Protein AF-R1C8M5-F1 (afdb_monomer)

Organism: Emiliania huxleyi (NCBI:txid2903)

InterPro domains:
  IPR036866 Ribonuclease Z/Hydroxyacylglutathione hydrolase-like [G3DSA:3.60.15.10] (138-239)
  IPR036866 Ribonuclease Z/Hydroxyacylglutathione hydrolase-like [SSF56281] (139-229)

Secondary structure (DSSP, 8-state):
-HHHHH-S-GGG--TTTSS-TTS-HHHHHTS--HHHHHHHHHS-TTT----HHHH------EE-TTS-TT-EEEEEEETTEEEEEEE-SSEEEEEETTEEEEEEESS---SSSS--------TT---S-------SEEEEEEE-B-TT-TTSPBSEEEEEETTEEEEES--TTHHHHHHHTT--GGGEEEEE-----HHHHHHHHHHHHHSS--EEE--HHHHHHHHHHHHHHH-----

Sequence (239 aa):
MEEVLEGPAEEHLHQDDEYSPFVDDSIYAARPDLLREIGYFKEPRNGRKIEADTLLQFVEFACSEELPAGHLLARMAFDDGTIEVIDRGAEYDVRVDDELVATVPDWLSSAIADPPHILMPMATAVGDAIDFEAPQFGITVLGAADGFTAAGTTAGFILWMRGRGILVDPPAHSAHYLRRNGISSRKITHVILTHCHADHDAGTFQKILLEQRVTVLTTRTIMAAFVRKYAPISEMNYD

Solvent-accessible surface area (backbone atoms only — not comparable to full-atom values): 14221 Å² total; per-residue (Å²): 113,62,49,80,74,73,43,67,56,73,94,51,57,41,74,83,74,66,52,64,97,81,58,53,68,72,60,61,69,65,50,84,56,63,70,60,50,54,52,52,66,30,39,46,96,83,78,54,70,59,49,65,78,73,78,46,83,89,70,64,72,37,81,46,93,93,46,65,91,85,29,30,40,24,70,48,80,56,102,88,48,38,40,36,41,36,38,65,72,67,32,32,40,33,26,48,71,90,39,82,75,47,76,43,63,66,63,80,77,61,95,44,96,66,63,78,63,88,65,72,69,72,95,71,82,76,64,88,64,56,79,54,80,59,46,60,63,51,76,48,79,73,25,79,31,55,83,78,42,91,90,44,49,20,40,18,30,32,45,29,52,76,46,33,32,29,32,34,20,28,21,72,56,43,73,59,54,31,59,77,54,30,40,60,64,88,40,45,48,36,34,39,50,88,51,78,50,69,42,26,33,42,16,47,53,50,51,49,74,76,40,98,70,65,46,78,46,62,52,66,39,48,49,54,51,46,38,67,71,44,20,89,84,65,76,53,82,86,134

pLDDT: mean 83.36, std 14.74, range [37.47, 97.88]

Nearest PDB structures (foldseek):
  7u2s-assembly1_B  TM=7.253E-01  e=1.714E-04  Paenibacillus xerothermodurans
  7u2r-assembly1_A-2  TM=7.942E-01  e=5.020E-04  Paenibacillus sp. J14
  8gyg-assembly1_B  TM=5.798E-01  e=3.599E-03  Paraglaciecola sp. T6c
  8gyg-assembly1_A  TM=6.839E-01  e=2.032E-02  Paraglaciecola sp. T6c
  9ey1-assembly1_E  TM=6.989E-01  e=1.081E-01  Homo sapiens

Foldseek 3Di:
DQCVLVNDDPVLDCQVVQDDPPDDPVVSVVGDPVNVVSVCVQQPPPRDGDGPVNVDDDFDWDDDPVDPPPKTWGKDDDPVWIWIWIRPPQWIFIDIRNHGPDIGGPDDDPPPVCPPPPPPPDPPPPDPQPQDQFDQFDKAWPWDDPPPPPPTQFGKIWTGHHQATEIEQHALCNVVVCSVNNNPCVSYAEYEQEADDNSRCNNVVVNPVSDPHHHYDYGSSRVVVSCVVCCVPPVDDDD

Radius of gyration: 23.56 Å; Cα contacts (8 Å, |Δi|>4): 349; chains: 1; bounding box: 59×41×67 Å

Mean predicted aligned error: 10.82 Å

Structure (mmCIF, N/CA/C/O backbone):
data_AF-R1C8M5-F1
#
_entry.id   AF-R1C8M5-F1
#
loop_
_atom_site.group_PDB
_atom_site.id
_atom_site.type_symbol
_atom_site.label_atom_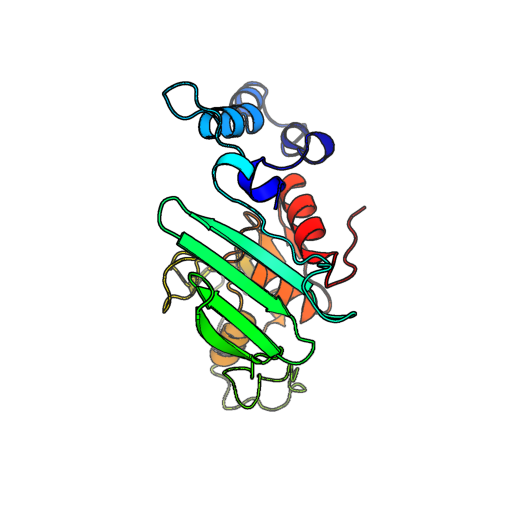id
_atom_site.label_alt_id
_atom_site.label_comp_id
_atom_site.label_asym_id
_atom_site.label_entity_id
_atom_site.label_seq_id
_atom_site.pdbx_PDB_ins_code
_atom_site.Cartn_x
_atom_site.Cartn_y
_atom_site.Cartn_z
_atom_site.occupancy
_atom_site.B_iso_or_equiv
_atom_site.auth_seq_id
_atom_site.auth_comp_id
_atom_site.auth_asym_id
_atom_site.auth_atom_id
_atom_site.pdbx_PDB_model_num
ATOM 1 N N . MET A 1 1 ? -7.339 7.298 5.515 1.00 50.81 1 MET A N 1
ATOM 2 C CA . MET A 1 1 ? -8.450 6.359 5.236 1.00 50.81 1 MET A CA 1
ATOM 3 C C . MET A 1 1 ? -9.442 6.964 4.255 1.00 50.81 1 MET A C 1
ATOM 5 O O . MET A 1 1 ? -9.920 6.239 3.397 1.00 50.81 1 MET A O 1
ATOM 9 N N . GLU A 1 2 ? -9.660 8.280 4.327 1.00 59.97 2 GLU A N 1
ATOM 10 C CA . GLU A 1 2 ? -10.470 9.061 3.385 1.00 59.97 2 GLU A CA 1
ATOM 11 C C . GLU A 1 2 ? -10.171 8.732 1.913 1.00 59.97 2 GLU A C 1
ATOM 13 O O . GLU A 1 2 ? -11.068 8.281 1.219 1.00 59.97 2 GLU A O 1
ATOM 18 N N . GLU A 1 3 ? -8.910 8.758 1.463 1.00 67.00 3 GLU A N 1
ATOM 19 C CA . GLU A 1 3 ? -8.594 8.475 0.046 1.00 67.00 3 GLU A CA 1
ATOM 20 C C . GLU A 1 3 ? -8.941 7.061 -0.447 1.00 67.00 3 GLU A C 1
ATOM 22 O O . GLU A 1 3 ? -9.099 6.853 -1.647 1.00 67.00 3 GLU A O 1
ATOM 27 N N . VAL A 1 4 ? -9.058 6.078 0.453 1.00 63.12 4 VAL A N 1
ATOM 28 C CA . VAL A 1 4 ? -9.335 4.678 0.078 1.00 63.12 4 VAL A CA 1
ATOM 29 C C . VAL A 1 4 ? -10.792 4.501 -0.357 1.00 63.12 4 VAL A C 1
ATOM 31 O O . VAL A 1 4 ? -11.071 3.702 -1.245 1.00 63.12 4 VAL A O 1
ATOM 34 N N . LEU A 1 5 ? -11.713 5.243 0.261 1.00 64.62 5 LEU A N 1
ATOM 35 C CA . LEU A 1 5 ? -13.150 5.189 -0.032 1.00 64.62 5 LEU A CA 1
ATOM 36 C C . LEU A 1 5 ? -13.604 6.393 -0.856 1.00 64.62 5 LEU A C 1
ATOM 38 O O . LEU A 1 5 ? -14.437 6.265 -1.753 1.00 64.62 5 LEU A O 1
ATOM 42 N N . GLU A 1 6 ? -13.026 7.558 -0.581 1.00 72.12 6 GLU A N 1
ATOM 43 C CA . GLU A 1 6 ? -13.415 8.810 -1.205 1.00 72.12 6 GLU A CA 1
ATOM 44 C C . GLU A 1 6 ? -12.621 9.129 -2.480 1.00 72.12 6 GLU A C 1
ATOM 46 O O . GLU A 1 6 ? -13.056 9.972 -3.268 1.00 72.12 6 GLU A O 1
ATOM 51 N N . GLY A 1 7 ? -11.519 8.419 -2.727 1.00 75.75 7 GLY A N 1
ATOM 52 C CA . GLY A 1 7 ? -10.542 8.785 -3.745 1.00 75.75 7 GLY A CA 1
ATOM 53 C C . GLY A 1 7 ? -9.627 9.929 -3.283 1.00 75.75 7 GLY A C 1
ATOM 54 O O . GLY A 1 7 ? -9.885 10.560 -2.257 1.00 75.75 7 GLY A O 1
ATOM 55 N N . PRO A 1 8 ? -8.525 10.188 -4.006 1.00 80.06 8 PRO A N 1
ATOM 56 C CA . PRO A 1 8 ? -7.635 11.302 -3.694 1.00 80.06 8 PRO A CA 1
ATOM 57 C C . PRO A 1 8 ? -8.368 12.647 -3.783 1.00 80.06 8 PRO A C 1
ATOM 59 O O . PRO A 1 8 ? -9.274 12.811 -4.603 1.00 80.06 8 PRO A O 1
ATOM 62 N N . ALA A 1 9 ? -7.950 13.610 -2.956 1.00 82.62 9 ALA A N 1
ATOM 63 C CA . ALA A 1 9 ? -8.433 14.989 -3.040 1.00 82.62 9 ALA A CA 1
ATOM 64 C C . ALA A 1 9 ? -8.180 15.583 -4.442 1.00 82.62 9 ALA A C 1
ATOM 66 O O . ALA A 1 9 ? -7.288 15.126 -5.162 1.00 82.62 9 ALA A O 1
ATOM 67 N N . GLU A 1 10 ? -8.956 16.593 -4.843 1.00 82.19 10 GLU A N 1
ATOM 68 C CA . GLU A 1 10 ? -8.909 17.153 -6.205 1.00 82.19 10 GLU A CA 1
ATOM 69 C C . GLU A 1 10 ? -7.513 17.687 -6.562 1.00 82.19 10 GLU A C 1
ATOM 71 O O . GLU A 1 10 ? -7.011 17.442 -7.655 1.00 82.19 10 GLU A O 1
ATOM 76 N N . GLU A 1 11 ? -6.817 18.305 -5.609 1.00 84.75 11 GLU A N 1
ATOM 77 C CA . GLU A 1 11 ? -5.433 18.770 -5.752 1.00 84.75 11 GLU A CA 1
ATOM 78 C C . GLU A 1 11 ? -4.398 17.646 -5.943 1.00 84.75 11 GLU A C 1
ATOM 80 O O . GLU A 1 11 ? -3.242 17.904 -6.284 1.00 84.75 11 GLU A O 1
ATOM 85 N N . HIS A 1 12 ? -4.791 16.399 -5.695 1.00 85.00 12 HIS A N 1
ATOM 86 C CA . HIS A 1 12 ? -3.968 15.201 -5.839 1.00 85.00 12 HIS A CA 1
ATOM 87 C C . HIS A 1 12 ? -4.393 14.334 -7.029 1.00 85.00 12 HIS A C 1
ATOM 89 O O . HIS A 1 12 ? -3.793 13.281 -7.264 1.00 85.00 12 HIS A O 1
ATOM 95 N N . LEU A 1 13 ? -5.406 14.774 -7.781 1.00 85.00 13 LEU A N 1
ATOM 96 C CA . LEU A 1 13 ? -5.848 14.168 -9.028 1.00 85.00 13 LEU A C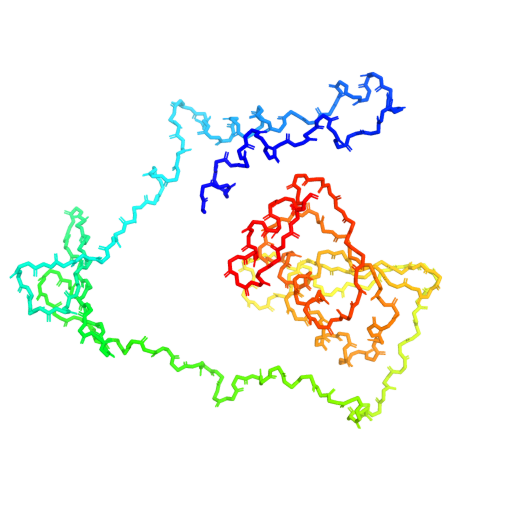A 1
ATOM 97 C C . LEU A 1 13 ? -5.154 14.854 -10.200 1.00 85.00 13 LEU A C 1
ATOM 99 O O . LEU A 1 13 ? -5.474 15.975 -10.580 1.00 85.00 13 LEU A O 1
ATOM 103 N N . HIS A 1 14 ? -4.216 14.143 -10.815 1.00 86.75 14 HIS A N 1
ATOM 104 C CA . HIS A 1 14 ? -3.402 14.670 -11.911 1.00 86.75 14 HIS A CA 1
ATOM 105 C C . HIS A 1 14 ? -3.837 14.131 -13.277 1.00 86.75 14 HIS A C 1
ATOM 107 O O . HIS 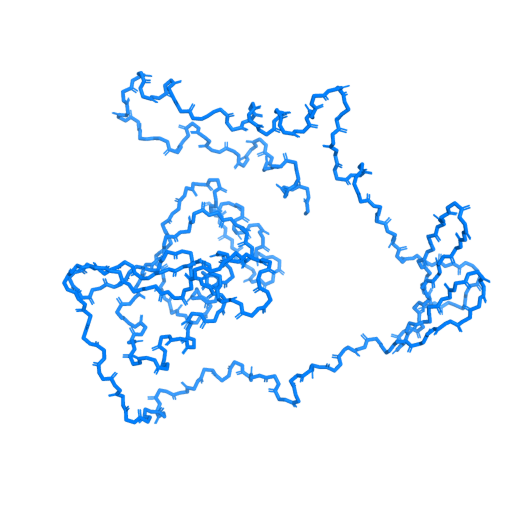A 1 14 ? -3.022 14.044 -14.188 1.00 86.75 14 HIS A O 1
ATOM 113 N N . GLN A 1 15 ? -5.105 13.742 -13.432 1.00 83.69 15 GLN A N 1
ATOM 114 C CA . GLN A 1 15 ? -5.622 13.030 -14.610 1.00 83.69 15 GLN A CA 1
ATOM 115 C C . GLN A 1 15 ? -5.292 13.725 -15.944 1.00 83.69 15 GLN A C 1
ATOM 117 O O . GLN A 1 15 ? -4.980 13.057 -16.929 1.00 83.69 15 GLN A O 1
ATOM 122 N N . ASP A 1 16 ? -5.322 15.057 -15.975 1.00 84.12 16 ASP A N 1
ATOM 123 C CA . ASP A 1 16 ? -4.999 15.841 -17.172 1.00 84.12 16 ASP A CA 1
ATOM 124 C C . ASP A 1 16 ? -3.482 15.922 -17.443 1.00 84.12 16 ASP A C 1
ATOM 126 O O . ASP A 1 16 ? -3.060 16.017 -18.595 1.00 84.12 16 ASP A O 1
ATOM 130 N N . ASP A 1 17 ? -2.653 15.783 -16.404 1.00 86.31 17 ASP A N 1
ATOM 131 C CA . ASP A 1 17 ? -1.184 15.783 -16.483 1.00 86.31 17 ASP A CA 1
ATOM 132 C C . ASP A 1 17 ? -0.582 14.379 -16.693 1.00 86.31 17 ASP A C 1
ATOM 134 O O . ASP A 1 17 ? 0.639 14.231 -16.833 1.00 86.31 17 ASP A O 1
ATOM 138 N N . GLU A 1 18 ? -1.411 13.332 -16.655 1.00 85.50 18 GLU A N 1
ATOM 139 C CA . GLU A 1 18 ? -0.996 11.934 -16.833 1.00 85.50 18 GLU A CA 1
ATOM 140 C C . GLU A 1 18 ? -0.817 11.544 -18.302 1.00 85.50 18 GLU A C 1
ATOM 142 O O . GLU A 1 18 ? -0.124 10.569 -18.612 1.00 85.50 18 GLU A O 1
ATOM 147 N N . TYR A 1 19 ? -1.396 12.320 -19.217 1.00 86.50 19 TYR A N 1
ATOM 148 C CA . TYR A 1 19 ? -1.268 12.101 -20.648 1.00 86.50 19 TYR A CA 1
ATOM 149 C C . TYR A 1 19 ? -0.162 12.970 -21.244 1.00 86.50 19 TYR A C 1
ATOM 151 O O . TYR A 1 19 ? 0.121 14.084 -20.812 1.00 86.50 19 TYR A O 1
ATOM 159 N N . SER A 1 20 ? 0.490 12.438 -22.279 1.00 85.12 20 SER A N 1
ATOM 160 C CA . SER A 1 20 ? 1.490 13.186 -23.038 1.00 85.12 20 SER A CA 1
ATOM 161 C C . SER A 1 20 ? 0.865 14.450 -23.639 1.00 85.12 20 SER A C 1
ATOM 163 O O . SER A 1 20 ? -0.210 14.340 -24.224 1.00 85.12 20 SER A O 1
ATOM 165 N N . PRO A 1 21 ? 1.556 15.606 -23.654 1.00 85.38 21 PRO A N 1
ATOM 166 C CA . PRO A 1 21 ? 1.074 16.800 -24.358 1.00 85.38 21 PRO A CA 1
ATOM 167 C C . PRO A 1 21 ? 0.976 16.601 -25.883 1.00 85.38 21 PRO A C 1
ATOM 169 O O . PRO A 1 21 ? 0.490 17.474 -26.593 1.00 85.38 21 PRO A O 1
ATOM 172 N N . PHE A 1 22 ? 1.468 15.469 -26.397 1.00 91.50 22 PHE A N 1
ATOM 173 C CA . PHE A 1 22 ? 1.402 15.075 -27.806 1.00 91.50 22 PHE A CA 1
ATOM 174 C C . PHE A 1 22 ? 0.330 14.015 -28.095 1.00 91.50 22 PHE A C 1
ATOM 176 O O . PHE A 1 22 ? 0.332 13.432 -29.180 1.00 91.50 22 PHE A O 1
ATOM 183 N N . VAL A 1 23 ? -0.519 13.680 -27.121 1.00 91.06 23 VAL A N 1
ATOM 184 C CA . VAL A 1 23 ? -1.629 12.748 -27.335 1.00 91.06 23 VAL A CA 1
ATOM 185 C C . VAL A 1 23 ? -2.642 13.353 -28.316 1.00 91.06 23 VAL A C 1
ATOM 187 O O . VAL A 1 23 ? -2.871 14.557 -28.319 1.00 91.06 23 VAL A O 1
ATOM 190 N N . ASP A 1 24 ? -3.232 12.520 -29.171 1.00 94.75 24 ASP A N 1
ATOM 191 C CA . ASP A 1 24 ? -4.299 12.947 -30.078 1.00 94.75 24 ASP A CA 1
ATOM 192 C C . ASP A 1 24 ? -5.572 13.318 -29.294 1.00 94.75 24 ASP A C 1
ATOM 194 O O . ASP A 1 24 ? -5.933 12.616 -28.346 1.00 94.75 24 ASP A O 1
ATOM 198 N N . ASP A 1 25 ? -6.279 14.371 -29.714 1.00 92.88 25 ASP A N 1
ATOM 199 C CA . ASP A 1 25 ? -7.482 14.879 -29.038 1.00 92.88 25 ASP A CA 1
ATOM 200 C C . ASP A 1 25 ? -8.560 13.804 -28.858 1.00 92.88 25 ASP A C 1
ATOM 202 O O . ASP A 1 25 ? -9.229 13.762 -27.826 1.00 92.88 25 ASP A O 1
ATOM 206 N N . SER A 1 26 ? -8.727 12.903 -29.833 1.00 93.50 26 SER A N 1
ATOM 207 C CA . SER A 1 26 ? -9.711 11.817 -29.743 1.00 93.50 26 SER A CA 1
ATOM 208 C C . SER A 1 26 ? -9.315 10.766 -28.705 1.00 93.50 26 SER A C 1
ATOM 210 O O . SER A 1 26 ? -10.183 10.236 -28.012 1.00 93.50 26 SER A O 1
ATOM 212 N N . ILE A 1 27 ? -8.015 10.505 -28.541 1.00 89.75 27 ILE A N 1
ATOM 213 C CA . ILE A 1 27 ? -7.494 9.602 -27.511 1.00 89.75 27 ILE A CA 1
ATOM 214 C C . ILE A 1 27 ? -7.584 10.265 -26.137 1.00 89.75 27 ILE A C 1
ATOM 216 O O . ILE A 1 27 ? -8.011 9.626 -25.178 1.00 89.75 27 ILE A O 1
ATOM 220 N N . TYR A 1 28 ? -7.247 11.552 -26.045 1.00 90.62 28 TYR A N 1
ATOM 221 C CA . TYR A 1 28 ? -7.396 12.319 -24.812 1.00 90.62 28 TYR A CA 1
ATOM 222 C C . TYR A 1 28 ? -8.855 12.396 -24.363 1.00 90.62 28 TYR A C 1
ATOM 224 O O . TYR A 1 28 ? -9.151 12.211 -23.186 1.00 90.62 28 TYR A O 1
ATOM 232 N N . ALA A 1 29 ? -9.786 12.618 -25.292 1.00 90.31 29 ALA A N 1
ATOM 233 C CA . ALA A 1 29 ? -11.220 12.627 -25.016 1.00 90.31 29 ALA A CA 1
ATOM 234 C C . ALA A 1 29 ? -11.763 11.245 -24.611 1.00 90.31 29 ALA A C 1
ATOM 236 O O . ALA A 1 29 ? -12.786 11.173 -23.936 1.00 90.31 29 ALA A O 1
ATOM 237 N N . ALA A 1 30 ? -11.088 10.160 -25.003 1.00 90.12 30 ALA A N 1
ATOM 238 C CA . ALA A 1 30 ? -11.436 8.792 -24.628 1.00 90.12 30 ALA A CA 1
ATOM 239 C C . ALA A 1 30 ? -10.817 8.339 -23.293 1.00 90.12 30 ALA A C 1
ATOM 241 O O . ALA A 1 30 ? -11.007 7.182 -22.908 1.00 90.12 30 ALA A O 1
ATOM 242 N N . ARG A 1 31 ? -10.064 9.205 -22.596 1.00 89.81 31 ARG A N 1
ATOM 243 C CA . ARG A 1 31 ? -9.488 8.862 -21.290 1.00 89.81 31 ARG A CA 1
ATOM 244 C C . ARG A 1 31 ? -10.589 8.547 -20.264 1.00 89.81 31 ARG A C 1
ATOM 246 O O . ARG A 1 31 ? -11.654 9.165 -20.334 1.00 89.81 31 ARG A O 1
ATOM 253 N N . PRO A 1 32 ? -10.343 7.625 -19.314 1.00 87.06 32 PRO A N 1
ATOM 254 C CA . PRO A 1 32 ? -11.241 7.400 -18.184 1.00 87.06 32 PRO A CA 1
ATOM 255 C C . PRO A 1 32 ? -11.525 8.714 -17.462 1.00 87.06 32 PRO A C 1
ATOM 257 O O . PRO A 1 32 ? -10.608 9.517 -17.301 1.00 87.06 32 PRO A O 1
ATOM 260 N N . ASP A 1 33 ? -12.768 8.928 -17.037 1.00 87.38 33 ASP A N 1
ATOM 261 C CA . ASP A 1 33 ? -13.167 10.069 -16.208 1.00 87.38 33 ASP A CA 1
ATOM 262 C C . ASP A 1 33 ? -13.185 9.600 -14.753 1.00 87.38 33 ASP A C 1
ATOM 264 O O . ASP A 1 33 ? -14.201 9.111 -14.258 1.00 87.38 33 ASP A O 1
ATOM 268 N N . LEU A 1 34 ? -12.024 9.677 -14.094 1.00 82.38 34 LEU A N 1
ATOM 269 C CA . LEU A 1 34 ? -11.816 9.065 -12.781 1.00 82.38 34 LEU A CA 1
ATOM 270 C C . LEU A 1 34 ? -12.764 9.647 -11.728 1.00 82.38 34 LEU A C 1
ATOM 272 O O . LEU A 1 34 ? -13.335 8.896 -10.940 1.00 82.38 34 LEU A O 1
ATOM 276 N N . LEU A 1 35 ? -12.996 10.963 -11.747 1.00 82.06 35 LEU A N 1
ATOM 277 C CA . LEU A 1 35 ? -13.938 11.625 -10.839 1.00 82.06 35 LEU A CA 1
ATOM 278 C C . LEU A 1 35 ? -15.364 11.107 -11.033 1.00 82.06 35 LEU A C 1
ATOM 280 O O . LEU A 1 35 ? -16.057 10.784 -10.063 1.00 82.06 35 LEU A O 1
ATOM 284 N N . ARG A 1 36 ? -15.803 10.989 -12.288 1.00 84.38 36 ARG A N 1
ATOM 285 C CA . ARG A 1 36 ? -17.129 10.460 -12.604 1.00 84.38 36 ARG A CA 1
ATOM 286 C C . ARG A 1 36 ? -17.263 8.981 -12.256 1.00 84.38 36 ARG A C 1
ATOM 288 O O . ARG A 1 36 ? -18.325 8.575 -11.788 1.00 84.38 36 ARG A O 1
ATOM 295 N N . GLU A 1 37 ? -16.226 8.181 -12.481 1.00 84.88 37 GLU A N 1
ATOM 296 C CA . GLU A 1 37 ? -16.200 6.760 -12.125 1.00 84.88 37 GLU A CA 1
ATOM 297 C C . GLU A 1 37 ? -16.272 6.565 -10.607 1.00 84.88 37 GLU A C 1
ATOM 299 O O . GLU A 1 37 ? -17.134 5.824 -10.134 1.00 84.88 37 GLU A O 1
ATOM 304 N N . ILE A 1 38 ? -15.456 7.291 -9.835 1.00 80.56 38 ILE A N 1
ATOM 305 C CA . ILE A 1 38 ? -15.516 7.298 -8.365 1.00 80.56 38 ILE A CA 1
ATOM 306 C C . ILE A 1 38 ? -16.925 7.690 -7.902 1.00 80.56 38 ILE A C 1
ATOM 308 O O . ILE A 1 38 ? -17.533 6.981 -7.099 1.00 80.56 38 ILE A O 1
ATOM 312 N N . GLY A 1 39 ? -17.483 8.775 -8.451 1.00 80.31 39 GLY A N 1
ATOM 313 C CA . GLY A 1 39 ? -18.846 9.215 -8.147 1.00 80.31 39 GLY A CA 1
ATOM 314 C C . GLY A 1 39 ? -19.905 8.150 -8.450 1.00 80.31 39 GLY A C 1
ATOM 315 O O . GLY A 1 39 ? -20.803 7.926 -7.641 1.00 80.31 39 GLY A O 1
ATOM 316 N N . TYR A 1 40 ? -19.770 7.433 -9.570 1.00 82.38 40 TYR A N 1
ATOM 317 C CA . TYR A 1 40 ? -20.668 6.333 -9.931 1.00 82.38 40 TYR A CA 1
ATOM 318 C C . TYR A 1 40 ? -20.647 5.193 -8.901 1.00 82.38 40 TYR A C 1
ATOM 320 O O . TYR A 1 40 ? -21.699 4.633 -8.592 1.00 82.38 40 TYR A O 1
ATOM 328 N N . PHE A 1 41 ? -19.480 4.848 -8.348 1.00 77.00 41 PHE A N 1
ATOM 329 C CA . PHE A 1 41 ? -19.375 3.801 -7.324 1.00 77.00 41 PHE A CA 1
ATOM 330 C C . PHE A 1 41 ? -19.847 4.256 -5.936 1.00 77.00 41 PHE A C 1
ATOM 332 O O . PHE A 1 41 ? -20.362 3.430 -5.180 1.00 77.00 41 PHE A O 1
ATOM 339 N N . LYS A 1 42 ? -19.735 5.552 -5.617 1.00 75.50 42 LYS A N 1
ATOM 340 C CA . LYS A 1 42 ? -20.242 6.129 -4.360 1.00 75.50 42 LYS A CA 1
ATOM 341 C C . LYS A 1 42 ? -21.762 6.181 -4.282 1.00 75.50 42 LYS A C 1
ATOM 343 O O . LYS A 1 42 ? -22.310 6.194 -3.187 1.00 75.50 42 LYS A O 1
ATOM 348 N N . GLU A 1 43 ? -22.458 6.189 -5.411 1.00 75.19 43 GLU A N 1
ATOM 349 C CA . GLU A 1 43 ? -23.921 6.175 -5.461 1.00 75.19 43 GLU A CA 1
ATOM 350 C C . GLU A 1 43 ? -24.434 4.889 -6.126 1.00 75.19 43 GLU A C 1
ATOM 352 O O . GLU A 1 43 ? -24.895 4.910 -7.273 1.00 75.19 43 GLU A O 1
ATOM 357 N N . PRO A 1 44 ? -24.397 3.731 -5.439 1.00 64.38 44 PRO A N 1
ATOM 358 C CA . PRO A 1 44 ? -24.990 2.523 -5.988 1.00 64.38 44 PRO A CA 1
ATOM 359 C C . PRO A 1 44 ? -26.477 2.744 -6.285 1.00 64.38 44 PRO A C 1
ATOM 361 O O . PRO A 1 44 ? -27.196 3.422 -5.547 1.00 64.38 44 PRO A O 1
ATOM 364 N N . ARG A 1 45 ? -26.924 2.142 -7.397 1.00 57.84 45 ARG A N 1
ATOM 365 C CA . ARG A 1 45 ? -28.297 2.156 -7.936 1.00 57.84 45 ARG A CA 1
ATOM 366 C C . ARG A 1 45 ? -29.325 2.105 -6.802 1.00 57.84 45 ARG A C 1
ATOM 368 O O . ARG A 1 45 ? -29.553 1.012 -6.304 1.00 57.84 45 ARG A O 1
ATOM 375 N N . AS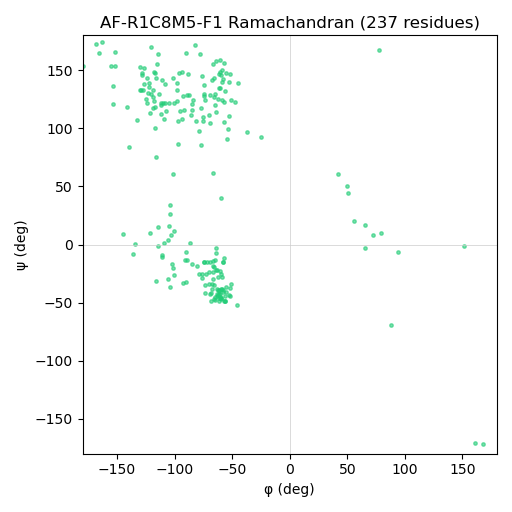N A 1 46 ? -29.846 3.273 -6.394 1.00 65.44 46 ASN A N 1
ATOM 376 C CA . ASN A 1 46 ? -30.922 3.565 -5.417 1.00 65.44 46 ASN A CA 1
ATOM 377 C C . ASN A 1 46 ? -30.739 4.940 -4.729 1.00 65.44 46 ASN A C 1
ATOM 379 O O . ASN A 1 46 ? -31.583 5.325 -3.924 1.00 65.44 46 ASN A O 1
ATOM 383 N N . GLY A 1 47 ? -29.670 5.692 -5.035 1.00 71.62 47 GLY A N 1
ATOM 384 C CA . GLY A 1 47 ? -29.487 7.075 -4.564 1.00 71.62 47 GLY A CA 1
ATOM 385 C C . GLY A 1 47 ? -28.993 7.197 -3.120 1.00 71.62 47 GLY A C 1
ATOM 386 O O . GLY A 1 47 ? -28.981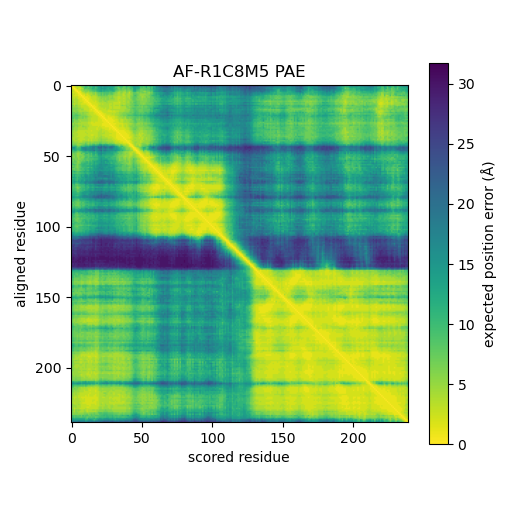 8.290 -2.561 1.00 71.62 47 GLY A O 1
ATOM 387 N N . ARG A 1 48 ? -28.585 6.082 -2.502 1.00 72.12 48 ARG A N 1
ATOM 388 C CA . ARG A 1 48 ? -27.896 6.100 -1.211 1.00 72.12 48 ARG A CA 1
ATOM 389 C C . ARG A 1 48 ? -26.411 6.309 -1.473 1.00 72.12 48 ARG A C 1
ATOM 391 O O . ARG A 1 48 ? -25.764 5.408 -1.997 1.00 72.12 48 ARG A O 1
ATOM 398 N N . LYS A 1 49 ? -25.895 7.474 -1.089 1.00 76.88 49 LYS A N 1
ATOM 399 C CA . LYS A 1 49 ? -24.458 7.737 -1.072 1.00 76.88 49 LYS A CA 1
ATOM 400 C C . LYS A 1 49 ? -23.794 6.818 -0.040 1.00 76.88 49 LYS A C 1
ATOM 402 O O . LYS A 1 49 ? -24.285 6.698 1.083 1.00 76.88 49 LYS A O 1
ATOM 407 N N . ILE A 1 50 ? -22.742 6.122 -0.447 1.00 73.81 50 ILE A N 1
ATOM 408 C CA . ILE A 1 50 ? -21.853 5.362 0.426 1.00 73.81 50 ILE A CA 1
ATOM 409 C C . ILE A 1 50 ? -20.668 6.269 0.736 1.00 73.81 50 ILE A C 1
ATOM 411 O O . ILE A 1 50 ? -19.901 6.605 -0.161 1.00 73.81 50 ILE A O 1
ATOM 415 N N . GLU A 1 51 ? -20.539 6.644 2.002 1.00 74.56 51 GLU A N 1
ATOM 416 C CA . GLU A 1 51 ? -19.362 7.319 2.556 1.00 74.56 51 GLU A CA 1
ATOM 417 C C . GLU A 1 51 ? -18.684 6.391 3.570 1.00 74.56 51 GLU A C 1
ATOM 419 O O . GLU A 1 51 ? -19.302 5.427 4.039 1.00 74.56 51 GLU A O 1
ATOM 424 N N . ALA A 1 52 ? -17.437 6.679 3.947 1.00 71.25 52 ALA A N 1
ATOM 425 C CA . ALA A 1 52 ? -16.747 5.915 4.991 1.00 71.25 52 ALA A CA 1
ATOM 426 C C . ALA A 1 52 ? -17.575 5.798 6.279 1.00 71.25 52 ALA A C 1
ATOM 428 O O . ALA A 1 52 ? -17.766 4.689 6.775 1.00 71.25 52 ALA A O 1
ATOM 429 N N . ASP A 1 53 ? -18.190 6.894 6.718 1.00 73.81 53 ASP A N 1
ATOM 430 C CA . ASP A 1 53 ? -19.049 6.939 7.909 1.00 73.81 53 ASP A CA 1
ATOM 431 C C . ASP A 1 53 ? -20.379 6.183 7.729 1.00 73.81 53 ASP A C 1
ATOM 433 O O . ASP A 1 53 ? -21.079 5.875 8.691 1.00 73.81 53 ASP A O 1
ATOM 437 N N . THR A 1 54 ? -20.750 5.851 6.486 1.00 73.44 54 THR A N 1
ATOM 438 C CA . THR A 1 54 ? -21.909 4.987 6.204 1.00 73.44 54 THR A CA 1
ATOM 439 C C . THR A 1 54 ? -21.583 3.508 6.415 1.00 73.44 54 THR A C 1
ATOM 441 O O . THR A 1 54 ? -22.497 2.708 6.630 1.00 73.44 54 THR A O 1
ATOM 444 N N . LEU A 1 55 ? -20.310 3.126 6.292 1.00 72.69 55 LEU A N 1
ATOM 445 C CA . LEU A 1 55 ? -19.846 1.737 6.361 1.00 72.69 55 LEU A CA 1
ATOM 446 C C . LEU A 1 55 ? -19.125 1.414 7.666 1.00 72.69 55 LEU A C 1
ATOM 448 O O . LEU A 1 55 ? -19.127 0.262 8.096 1.00 72.69 55 LEU A O 1
ATOM 452 N N . LEU A 1 56 ? -18.480 2.412 8.259 1.00 77.06 56 LEU A N 1
ATOM 453 C CA . LEU A 1 56 ? -17.598 2.275 9.399 1.00 77.06 56 LEU A CA 1
ATOM 454 C C . LEU A 1 56 ? -18.057 3.224 10.497 1.00 77.06 56 LEU A C 1
ATOM 456 O O . LEU A 1 56 ? -18.364 4.385 10.249 1.00 77.06 56 LEU A O 1
ATOM 460 N N . GLN A 1 57 ? -18.041 2.727 11.725 1.00 79.56 57 GLN A N 1
ATOM 461 C CA . GLN A 1 57 ? -18.109 3.557 12.913 1.00 79.56 57 GLN A CA 1
ATOM 462 C C . GLN A 1 57 ? -16.742 3.503 13.586 1.00 79.56 57 GLN A C 1
ATOM 464 O O . GLN A 1 57 ? -16.270 2.424 13.950 1.00 79.56 57 GLN A O 1
ATOM 469 N N . PHE A 1 58 ? -16.110 4.660 13.762 1.00 81.81 58 PHE A N 1
ATOM 470 C CA . PHE A 1 58 ? -14.928 4.763 14.608 1.00 81.81 58 PHE A CA 1
ATOM 471 C C . PHE A 1 58 ? -15.370 4.941 16.053 1.00 81.81 58 PHE A C 1
ATOM 473 O O . PHE A 1 58 ? -16.138 5.846 16.375 1.00 81.81 58 PHE A O 1
ATOM 480 N N . VAL A 1 59 ? -14.887 4.058 16.921 1.00 88.75 59 VAL A N 1
ATOM 481 C CA . VAL A 1 59 ? -15.058 4.176 18.367 1.00 88.75 59 VAL A CA 1
ATOM 482 C C . VAL A 1 59 ? -13.697 4.528 18.936 1.00 88.75 59 VAL A C 1
ATOM 484 O O . VAL A 1 59 ? -12.775 3.713 18.922 1.00 88.75 59 VAL A O 1
ATOM 487 N N . GLU A 1 60 ? -13.562 5.773 19.374 1.00 90.75 60 GLU A N 1
ATOM 488 C CA . GLU A 1 60 ? -12.317 6.286 19.927 1.00 90.75 60 GLU A CA 1
ATOM 489 C C . GLU A 1 60 ? -12.242 6.025 21.431 1.00 90.75 60 GLU A C 1
ATOM 491 O O . GLU A 1 60 ? -13.246 6.056 22.146 1.00 90.75 60 GLU A O 1
ATOM 496 N N . PHE A 1 61 ? -11.025 5.790 21.912 1.00 93.81 61 PHE A N 1
ATOM 497 C CA . PHE A 1 61 ? -10.739 5.749 23.336 1.00 93.81 61 PHE A CA 1
ATOM 498 C C . PHE A 1 61 ? -10.769 7.165 23.909 1.00 93.81 61 PHE A C 1
ATOM 500 O O . PHE A 1 61 ? -10.030 8.041 23.459 1.00 93.81 61 PHE A O 1
ATOM 507 N N . ALA A 1 62 ? -11.587 7.377 24.935 1.00 93.94 62 ALA A N 1
ATOM 508 C CA . ALA A 1 62 ? -11.711 8.661 25.609 1.00 93.94 62 ALA A CA 1
ATOM 509 C C . ALA A 1 62 ? -11.583 8.515 27.127 1.00 93.94 62 ALA A C 1
ATOM 511 O O . ALA A 1 62 ? -11.909 7.478 27.706 1.00 93.94 62 ALA A O 1
ATOM 512 N N . CYS A 1 63 ? -11.133 9.580 27.790 1.00 92.12 63 CYS A N 1
ATOM 513 C CA . CYS A 1 63 ? -11.206 9.661 29.245 1.00 92.12 63 CYS A CA 1
ATOM 514 C C . CYS A 1 63 ? -12.674 9.588 29.688 1.00 92.12 63 CYS A C 1
ATOM 516 O O . CYS A 1 63 ? -13.520 10.299 29.146 1.00 92.12 63 CYS A O 1
ATOM 518 N N . SER A 1 64 ? -12.957 8.776 30.705 1.00 89.31 64 SER A N 1
ATOM 519 C CA . SER A 1 64 ? -14.284 8.664 31.312 1.00 89.31 64 SER A CA 1
ATOM 520 C C . SER A 1 64 ? -14.211 8.988 32.799 1.00 89.31 64 SER A C 1
ATOM 522 O O . SER A 1 64 ? -13.288 8.552 33.483 1.00 89.31 64 SER A O 1
ATOM 524 N N . GLU A 1 65 ? -15.200 9.722 33.314 1.00 90.56 65 GLU A N 1
ATOM 525 C CA . GLU A 1 65 ? -15.352 9.962 34.758 1.00 90.56 65 GLU A CA 1
ATOM 526 C C . GLU A 1 65 ? -15.693 8.673 35.529 1.00 90.56 65 GLU A C 1
ATOM 528 O O . GLU A 1 65 ? -15.513 8.606 36.744 1.00 90.56 65 GLU A O 1
ATOM 533 N N . GLU A 1 66 ? -16.165 7.641 34.823 1.00 88.38 66 GLU A N 1
ATOM 534 C CA . GLU A 1 66 ? -16.491 6.320 35.373 1.00 88.38 66 GLU A CA 1
ATOM 535 C C . GLU A 1 66 ? -15.233 5.494 35.696 1.00 88.38 66 GLU A C 1
ATOM 537 O O . GLU A 1 66 ? -15.310 4.493 36.412 1.00 88.38 66 GLU A O 1
ATOM 542 N N . LEU A 1 67 ? -14.072 5.899 35.171 1.00 89.06 67 LEU A N 1
ATOM 543 C CA . LEU A 1 67 ? -12.820 5.166 35.291 1.00 89.06 67 LEU A CA 1
ATOM 544 C C . LEU A 1 67 ? -11.771 5.942 36.101 1.00 89.06 67 LEU A C 1
ATOM 546 O O . LEU A 1 67 ? -11.796 7.173 36.163 1.00 89.06 67 LEU A O 1
ATOM 550 N N . PRO A 1 68 ? -10.802 5.237 36.716 1.00 90.44 68 PRO A N 1
ATOM 551 C CA . PRO A 1 68 ? -9.639 5.880 37.312 1.00 90.44 68 PRO A CA 1
ATOM 552 C C . PRO A 1 68 ? -8.886 6.762 36.306 1.00 90.44 68 PRO A C 1
ATOM 554 O O . PRO A 1 68 ? -8.797 6.450 35.119 1.00 90.44 68 PRO A O 1
ATOM 557 N N . ALA A 1 69 ? -8.283 7.848 36.797 1.00 88.19 69 ALA A N 1
ATOM 558 C CA . ALA A 1 69 ? -7.474 8.735 35.967 1.00 88.19 69 ALA A CA 1
ATOM 559 C C . ALA A 1 69 ? -6.340 7.966 35.262 1.00 88.19 69 ALA A C 1
ATOM 561 O O . ALA A 1 69 ? -5.603 7.217 35.901 1.00 88.19 69 ALA A O 1
ATOM 562 N N . GLY A 1 70 ? -6.190 8.195 33.954 1.00 84.81 70 GLY A N 1
ATOM 563 C CA . GLY A 1 70 ? -5.203 7.515 33.108 1.00 84.81 70 GLY A CA 1
ATOM 564 C C . GLY A 1 70 ? -5.735 6.282 32.377 1.00 84.81 70 GLY A C 1
ATOM 565 O O . GLY A 1 70 ? -5.016 5.744 31.545 1.00 84.81 70 GLY A O 1
ATOM 566 N N . HIS A 1 71 ? -6.972 5.858 32.650 1.00 91.00 71 HIS A N 1
ATOM 567 C CA . HIS A 1 71 ? -7.649 4.818 31.880 1.00 91.00 71 HIS A CA 1
ATOM 568 C C . HIS A 1 71 ? -8.504 5.448 30.778 1.00 91.00 71 HIS A C 1
ATOM 570 O O . HIS A 1 71 ? -9.057 6.539 30.957 1.00 91.00 71 HIS A O 1
ATOM 576 N N . LEU A 1 72 ? -8.641 4.745 29.656 1.00 94.94 72 LEU A N 1
ATOM 577 C CA . LEU A 1 72 ? -9.477 5.174 28.537 1.00 94.94 72 LEU A CA 1
ATOM 578 C C . LEU A 1 72 ? -10.594 4.163 28.286 1.00 94.94 72 LEU A C 1
ATOM 580 O O . LEU A 1 72 ? -10.422 2.966 28.501 1.00 94.94 72 LEU A O 1
ATOM 584 N N . LEU A 1 73 ? -11.736 4.648 27.811 1.00 95.19 73 LEU A N 1
ATOM 585 C CA . LEU A 1 73 ? -12.902 3.844 27.471 1.00 95.19 73 LEU A CA 1
ATOM 586 C C . LEU A 1 73 ? -13.249 4.034 25.998 1.00 95.19 73 LEU A C 1
ATOM 588 O O . LEU A 1 73 ? -13.419 5.164 25.544 1.00 95.19 73 LEU A O 1
ATOM 592 N N . ALA A 1 74 ? -13.420 2.926 25.289 1.00 95.81 74 ALA A N 1
ATOM 593 C CA . ALA A 1 74 ? -14.107 2.861 24.009 1.00 95.81 74 ALA A CA 1
ATOM 594 C C . ALA A 1 74 ? -15.410 2.074 24.213 1.00 95.81 74 ALA A C 1
ATOM 596 O O . ALA A 1 74 ? -15.376 0.930 24.664 1.00 95.81 74 ALA A O 1
ATOM 597 N N . ARG A 1 75 ? -16.563 2.682 23.911 1.00 94.25 75 ARG A N 1
ATOM 598 C CA . ARG A 1 75 ? -17.891 2.074 24.109 1.00 94.25 75 ARG A CA 1
ATOM 599 C C . ARG A 1 75 ? -18.655 2.038 22.792 1.00 94.25 75 ARG A C 1
ATOM 601 O O . ARG A 1 75 ? -18.784 3.055 22.116 1.00 94.25 75 ARG A O 1
ATOM 608 N N . MET A 1 76 ? -19.201 0.875 22.467 1.00 92.69 76 MET A N 1
ATOM 609 C CA . MET A 1 76 ? -20.025 0.642 21.288 1.00 92.69 76 MET A CA 1
ATOM 610 C C . MET A 1 76 ? -21.344 0.003 21.709 1.00 92.69 76 MET A C 1
ATOM 612 O O . MET A 1 76 ? -21.354 -0.941 22.493 1.00 92.69 76 MET A O 1
ATOM 616 N N . ALA A 1 77 ? -22.455 0.521 21.195 1.00 90.44 77 ALA A N 1
ATOM 617 C CA . ALA A 1 77 ? -23.783 -0.032 21.430 1.00 90.44 77 ALA A CA 1
ATOM 618 C C . ALA A 1 77 ? -24.329 -0.647 20.140 1.00 90.44 77 ALA A C 1
ATOM 620 O O . ALA A 1 77 ? -24.152 -0.088 19.057 1.00 90.44 77 ALA A O 1
ATOM 621 N N . PHE A 1 78 ? -25.013 -1.774 20.287 1.00 85.50 78 PHE A N 1
ATOM 622 C CA . PHE A 1 78 ? -25.710 -2.507 19.241 1.00 85.50 78 PHE A CA 1
ATOM 623 C C . PHE A 1 78 ? -27.195 -2.622 19.593 1.00 85.50 78 PHE A C 1
ATOM 625 O O . PHE A 1 78 ? -27.602 -2.317 20.715 1.00 85.50 78 PHE A O 1
ATOM 632 N N . ASP A 1 79 ? -28.011 -3.081 18.642 1.00 87.00 79 ASP A N 1
ATOM 633 C CA . ASP A 1 79 ? -29.449 -3.282 18.863 1.00 87.00 79 ASP A CA 1
ATOM 634 C C . ASP A 1 79 ? -29.740 -4.281 20.003 1.00 87.00 79 ASP A C 1
ATOM 636 O O . ASP A 1 79 ? -30.802 -4.215 20.624 1.00 87.00 79 ASP A O 1
ATOM 640 N N . ASP A 1 80 ? -28.807 -5.195 20.285 1.00 89.44 80 ASP A N 1
ATOM 641 C CA . ASP A 1 80 ? -28.943 -6.294 21.240 1.00 89.44 80 ASP A CA 1
ATOM 642 C C . ASP A 1 80 ? -27.910 -6.299 22.381 1.00 89.44 80 ASP A C 1
ATOM 644 O O . ASP A 1 80 ? -27.891 -7.261 23.147 1.00 89.44 80 ASP A O 1
ATOM 648 N N . GLY A 1 81 ? -27.109 -5.240 22.553 1.00 92.00 81 GLY A N 1
ATOM 649 C CA . GLY A 1 81 ? -26.160 -5.165 23.668 1.00 92.00 81 GLY A CA 1
ATOM 650 C C . GLY A 1 81 ? -25.121 -4.051 23.570 1.00 92.00 81 GLY A C 1
ATOM 651 O O . GLY A 1 81 ? -25.180 -3.181 22.698 1.00 92.00 81 GLY A O 1
ATOM 652 N N . THR A 1 82 ? -24.147 -4.068 24.473 1.00 94.62 82 THR A N 1
ATOM 653 C CA . THR A 1 82 ? -23.018 -3.129 24.493 1.00 94.62 82 THR A CA 1
ATOM 654 C C . THR A 1 82 ? -21.684 -3.856 24.565 1.00 94.62 82 THR A C 1
ATOM 656 O O . THR A 1 82 ? -21.549 -4.903 25.193 1.00 94.62 82 THR A O 1
ATOM 659 N N . ILE A 1 83 ? -20.670 -3.279 23.921 1.00 95.94 83 ILE A N 1
ATOM 660 C CA . ILE A 1 83 ? -19.273 -3.678 24.068 1.00 95.94 83 ILE A CA 1
ATOM 661 C C . ILE A 1 83 ? -18.486 -2.493 24.611 1.00 95.94 83 ILE A C 1
ATOM 663 O O . ILE A 1 83 ? -18.573 -1.378 24.092 1.00 95.94 83 ILE A O 1
ATOM 667 N N . GLU A 1 84 ? -17.673 -2.755 25.625 1.00 95.94 84 GLU A N 1
ATOM 668 C CA . GLU A 1 84 ? -16.727 -1.798 26.182 1.00 95.94 84 GLU A CA 1
ATOM 669 C C . GLU A 1 84 ? -15.316 -2.355 26.105 1.00 95.94 84 GLU A C 1
ATOM 671 O O . GLU A 1 84 ? -15.070 -3.508 26.457 1.00 95.94 84 GLU A O 1
ATOM 676 N N . VAL A 1 85 ? -14.377 -1.517 25.685 1.00 95.88 85 VAL A N 1
ATOM 677 C CA . VAL A 1 85 ? -12.949 -1.795 25.792 1.00 95.88 85 VAL A CA 1
ATOM 678 C C . VAL A 1 85 ? -12.342 -0.743 26.705 1.00 95.88 85 VAL A C 1
ATOM 680 O O . VAL A 1 85 ? -12.407 0.453 26.418 1.00 95.88 85 VAL A O 1
ATOM 683 N N . ILE A 1 86 ? -11.785 -1.189 27.827 1.00 96.25 86 ILE A N 1
ATOM 684 C CA . ILE A 1 86 ? -11.173 -0.334 28.842 1.00 96.25 86 ILE A CA 1
ATOM 685 C C . ILE A 1 86 ? -9.661 -0.503 28.770 1.00 96.25 86 ILE A C 1
ATOM 687 O O . ILE A 1 86 ? -9.143 -1.570 29.093 1.00 96.25 86 ILE A O 1
ATOM 691 N N . ASP A 1 87 ? -8.962 0.561 28.400 1.00 94.50 87 ASP A N 1
ATOM 692 C CA . ASP A 1 87 ? -7.508 0.659 28.482 1.00 94.50 87 ASP A CA 1
ATOM 693 C C . ASP A 1 87 ? -7.084 0.913 29.936 1.00 94.50 87 ASP A C 1
ATOM 695 O O . ASP A 1 87 ? -7.440 1.937 30.526 1.00 94.50 87 ASP A O 1
ATOM 699 N N . ARG A 1 88 ? -6.330 -0.023 30.523 1.00 91.88 88 ARG A N 1
ATOM 700 C CA . ARG A 1 88 ? -5.743 0.078 31.872 1.00 91.88 88 ARG A CA 1
ATOM 701 C C . ARG A 1 88 ? -4.238 0.369 31.835 1.00 91.88 88 ARG A C 1
ATOM 703 O O . ARG A 1 88 ? -3.536 0.145 32.823 1.00 91.88 88 ARG A O 1
ATOM 710 N N . GLY A 1 89 ? -3.719 0.808 30.694 1.00 87.62 89 GLY A N 1
ATOM 711 C CA . GLY A 1 89 ? -2.305 1.035 30.430 1.00 87.62 89 GLY A CA 1
ATOM 712 C C . GLY A 1 89 ? -1.606 -0.219 29.916 1.00 87.62 89 GLY A C 1
ATOM 713 O O . GLY A 1 89 ? -1.220 -0.260 28.761 1.00 87.62 89 GLY A O 1
ATOM 714 N N . ALA A 1 90 ? -1.432 -1.235 30.767 1.00 89.06 90 ALA A N 1
ATOM 715 C CA . ALA A 1 90 ? -0.706 -2.464 30.401 1.00 89.06 90 ALA A CA 1
ATOM 716 C C . ALA A 1 90 ? -1.600 -3.560 29.792 1.00 89.06 90 ALA A C 1
ATOM 718 O O . ALA A 1 90 ? -1.112 -4.569 29.284 1.00 89.06 90 ALA A O 1
ATOM 719 N N . GLU A 1 91 ? -2.918 -3.405 29.908 1.00 93.81 91 GLU A N 1
ATOM 720 C CA . GLU A 1 91 ? -3.910 -4.379 29.465 1.00 93.81 91 GLU A CA 1
ATOM 721 C C . GLU A 1 91 ? -5.211 -3.670 29.087 1.00 93.81 91 GLU A C 1
ATOM 723 O O . GLU A 1 91 ? -5.556 -2.629 29.650 1.00 93.81 91 GLU A O 1
ATOM 728 N N . TYR A 1 92 ? -5.965 -4.302 28.198 1.00 95.31 92 TYR A N 1
ATOM 729 C CA . TYR A 1 92 ? -7.304 -3.938 27.779 1.00 95.31 92 TYR A CA 1
ATOM 730 C C . TYR A 1 92 ? -8.313 -4.939 28.341 1.00 95.31 92 TYR A C 1
ATOM 732 O O . TYR A 1 92 ? -8.237 -6.132 28.044 1.00 95.31 92 TYR A O 1
ATOM 740 N N . ASP A 1 93 ? -9.280 -4.467 29.119 1.00 96.19 93 ASP A N 1
ATOM 741 C CA . ASP A 1 93 ? -10.443 -5.270 29.499 1.00 96.19 93 ASP A CA 1
ATOM 742 C C . ASP A 1 93 ? -11.530 -5.121 28.434 1.00 96.19 93 ASP A C 1
ATOM 744 O O . ASP A 1 93 ? -11.916 -4.005 28.096 1.00 96.19 93 ASP A O 1
ATOM 748 N N . VAL A 1 94 ? -12.053 -6.239 27.937 1.00 96.25 94 VAL A N 1
ATOM 749 C CA . VAL A 1 94 ? -13.198 -6.280 27.023 1.00 96.25 94 VAL A CA 1
ATOM 750 C C . VAL A 1 94 ? -14.416 -6.747 27.803 1.00 96.25 94 VAL A C 1
ATOM 752 O O . VAL A 1 94 ? -14.408 -7.843 28.374 1.00 96.25 94 VAL A O 1
ATOM 755 N N . ARG A 1 95 ? -15.466 -5.928 27.817 1.00 96.19 95 ARG A N 1
ATOM 756 C CA . ARG A 1 95 ? -16.751 -6.250 28.434 1.00 96.19 95 ARG A CA 1
ATOM 757 C C . ARG A 1 95 ? -17.862 -6.308 27.400 1.00 96.19 95 ARG A C 1
ATOM 759 O O . ARG A 1 95 ? -17.863 -5.515 26.463 1.00 96.19 95 ARG A O 1
ATOM 766 N N . VAL A 1 96 ? -18.794 -7.232 27.595 1.00 95.94 96 VAL A N 1
ATOM 767 C CA . VAL A 1 96 ? -20.036 -7.353 26.824 1.00 95.94 96 VAL A CA 1
ATOM 768 C C . VAL A 1 96 ? -21.180 -7.299 27.825 1.00 95.94 96 VAL A C 1
ATOM 770 O O . VAL A 1 96 ? -21.189 -8.101 28.754 1.00 95.94 96 VAL A O 1
ATOM 773 N N . ASP A 1 97 ? -22.096 -6.343 27.676 1.00 94.19 97 ASP A N 1
ATOM 774 C CA . ASP A 1 97 ? -23.235 -6.143 28.588 1.00 94.19 97 ASP A CA 1
ATOM 775 C C . ASP A 1 97 ? -22.819 -6.108 30.074 1.00 94.19 97 ASP A C 1
ATOM 777 O O . ASP A 1 97 ? -23.356 -6.825 30.917 1.00 94.19 97 ASP A O 1
ATOM 781 N N . ASP A 1 98 ? -21.805 -5.289 30.379 1.00 91.62 98 ASP A N 1
ATOM 782 C CA . ASP A 1 98 ? -21.158 -5.139 31.695 1.00 91.62 98 ASP A CA 1
ATOM 783 C C . ASP A 1 98 ? -20.394 -6.375 32.224 1.00 91.62 98 ASP A C 1
ATOM 785 O O . ASP A 1 98 ? -19.726 -6.296 33.262 1.00 91.62 98 ASP A O 1
ATOM 789 N N . GLU A 1 99 ? -20.404 -7.505 31.513 1.00 96.12 99 GLU A N 1
ATOM 790 C CA . GLU A 1 99 ? -19.654 -8.707 31.879 1.00 96.12 99 GLU A CA 1
ATOM 791 C C . GLU A 1 99 ? -18.244 -8.688 31.276 1.00 96.12 99 GLU A C 1
ATOM 793 O O . GLU A 1 99 ? -18.067 -8.508 30.075 1.00 96.12 99 GLU A O 1
ATOM 798 N N . LEU A 1 100 ? -17.211 -8.912 32.096 1.00 96.56 100 LEU A N 1
ATOM 799 C CA . LEU A 1 100 ? -15.832 -9.056 31.618 1.00 96.56 100 LEU A CA 1
ATOM 800 C C . LEU A 1 100 ? -15.661 -10.377 30.859 1.00 96.56 100 LEU A C 1
ATOM 802 O O . LEU A 1 100 ? -15.647 -11.444 31.470 1.00 96.56 100 LEU A O 1
ATOM 806 N N . VAL A 1 101 ? -15.457 -10.293 29.543 1.00 97.31 101 VAL A N 1
ATOM 807 C CA . VAL A 1 101 ? -15.307 -11.468 28.670 1.00 97.31 101 VAL A CA 1
ATOM 808 C C . VAL A 1 101 ? -13.854 -11.774 28.315 1.00 97.31 101 VAL A C 1
ATOM 810 O O . VAL A 1 101 ? -13.522 -12.928 28.040 1.00 97.31 101 VAL A O 1
ATOM 813 N N . ALA A 1 102 ? -12.974 -10.770 28.320 1.00 96.06 102 ALA A N 1
ATOM 814 C CA . ALA A 1 102 ? -11.552 -10.957 28.052 1.00 96.06 102 ALA A CA 1
ATOM 815 C C . ALA A 1 102 ? -10.695 -9.860 28.692 1.00 96.06 102 ALA A C 1
ATOM 817 O O . ALA A 1 102 ? -11.135 -8.726 28.848 1.00 96.06 102 ALA A O 1
ATOM 818 N N . THR A 1 103 ? -9.439 -10.198 28.976 1.00 95.88 103 THR A N 1
ATOM 819 C CA . THR A 1 103 ? -8.372 -9.234 29.263 1.00 95.88 103 THR A CA 1
ATOM 820 C C . THR A 1 103 ? -7.227 -9.517 28.296 1.00 95.88 103 THR A C 1
ATOM 822 O O . THR A 1 103 ? -6.759 -10.654 28.196 1.00 95.88 103 THR A O 1
ATOM 825 N N . VAL A 1 104 ? -6.811 -8.498 27.549 1.00 92.25 104 VAL A N 1
ATOM 826 C CA . VAL A 1 104 ? -5.817 -8.588 26.476 1.00 92.25 104 VAL A CA 1
ATOM 827 C C . VAL A 1 104 ? -4.625 -7.705 26.843 1.00 92.25 104 VAL A C 1
ATOM 829 O O . VAL A 1 104 ? -4.836 -6.536 27.136 1.00 92.25 104 VAL A O 1
ATOM 832 N N . PRO A 1 105 ? -3.380 -8.201 26.837 1.00 88.56 105 PRO A N 1
ATOM 833 C CA . PRO A 1 105 ? -2.211 -7.354 27.077 1.00 88.56 105 PRO A CA 1
ATOM 834 C C . PRO A 1 105 ? -2.098 -6.212 26.059 1.00 88.56 105 PRO A C 1
ATOM 836 O O . PRO A 1 105 ? -2.489 -6.376 24.902 1.00 88.56 105 PRO A O 1
ATOM 839 N N . ASP A 1 106 ? -1.521 -5.080 26.468 1.00 83.44 106 ASP A N 1
ATOM 840 C CA . ASP A 1 106 ? -1.282 -3.922 25.589 1.00 83.44 106 ASP A CA 1
ATOM 841 C C . ASP A 1 106 ? -0.259 -4.187 24.475 1.00 83.44 106 ASP A C 1
ATOM 843 O O . ASP A 1 106 ? -0.157 -3.455 23.489 1.00 83.44 106 ASP A O 1
ATOM 847 N N . TRP A 1 107 ? 0.484 -5.278 24.617 1.00 75.25 107 TRP A N 1
ATOM 848 C CA . TRP A 1 107 ? 1.486 -5.731 23.686 1.00 75.25 107 TRP A CA 1
ATOM 849 C C . TRP A 1 107 ? 1.043 -7.047 23.050 1.00 75.25 107 TRP A C 1
ATOM 851 O O . TRP A 1 107 ? 0.718 -8.037 23.711 1.00 75.25 107 TRP A O 1
ATOM 861 N N . LEU A 1 108 ? 1.096 -7.094 21.723 1.00 61.47 108 LEU A N 1
ATOM 862 C CA . LEU A 1 108 ? 1.026 -8.355 21.005 1.00 61.47 108 LEU A CA 1
ATOM 863 C C . LEU A 1 108 ? 2.442 -8.937 20.961 1.00 61.47 108 LE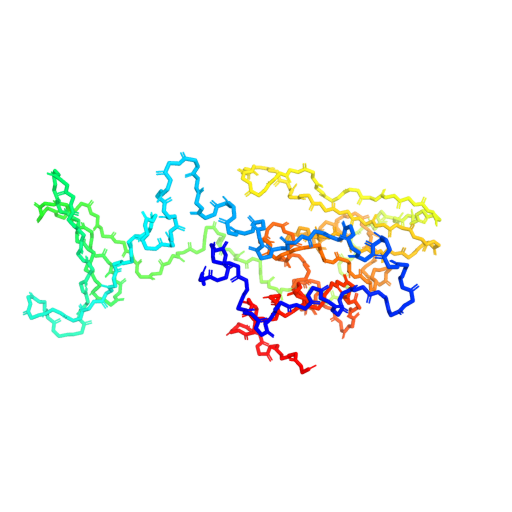U A C 1
ATOM 865 O O . LEU A 1 108 ? 3.335 -8.360 20.335 1.00 61.47 108 LEU A O 1
ATOM 869 N N . SER A 1 109 ? 2.670 -10.088 21.601 1.00 54.12 109 SER A N 1
ATOM 870 C CA . SER A 1 109 ? 3.874 -10.866 21.299 1.00 54.12 109 SER A CA 1
ATOM 871 C C . SER A 1 109 ? 3.842 -11.171 19.809 1.00 54.12 109 SER A C 1
ATOM 873 O O . SER A 1 109 ? 2.862 -11.733 19.317 1.00 54.12 109 SER A O 1
ATOM 875 N N . SER A 1 110 ? 4.882 -10.772 19.076 1.00 48.97 110 SER A N 1
ATOM 876 C CA . SER A 1 110 ? 5.054 -11.215 17.697 1.00 48.97 110 SER A CA 1
ATOM 877 C C . SER A 1 110 ? 4.851 -12.732 17.669 1.00 48.97 110 SER A C 1
ATOM 879 O O . SER A 1 110 ? 5.563 -13.464 18.355 1.00 48.97 110 SER A O 1
ATOM 881 N N . ALA A 1 111 ? 3.900 -13.220 16.862 1.00 45.53 111 ALA A N 1
ATOM 882 C CA . ALA A 1 111 ? 3.713 -14.660 16.642 1.00 45.53 111 ALA A CA 1
ATOM 883 C C . ALA A 1 111 ? 4.996 -15.334 16.107 1.00 45.53 111 ALA A C 1
ATOM 885 O O . ALA A 1 111 ? 5.110 -16.558 16.063 1.00 45.53 111 ALA A O 1
ATOM 886 N N . ILE A 1 112 ? 5.975 -14.523 15.708 1.00 47.66 112 ILE A N 1
ATOM 887 C CA . ILE A 1 112 ? 7.336 -14.911 15.404 1.00 47.66 112 ILE A CA 1
ATOM 888 C C . ILE A 1 112 ? 8.184 -14.627 16.652 1.00 47.66 112 ILE A C 1
ATOM 890 O O . ILE A 1 112 ? 8.480 -13.469 16.941 1.00 47.66 112 ILE A O 1
ATOM 894 N N . ALA A 1 113 ? 8.578 -15.682 17.375 1.00 48.19 113 ALA A N 1
ATOM 895 C CA . ALA A 1 113 ? 9.416 -15.616 18.585 1.00 48.19 113 ALA A CA 1
ATOM 896 C C . ALA A 1 113 ? 10.783 -14.932 18.365 1.00 48.19 113 ALA A C 1
ATOM 898 O O . ALA A 1 113 ? 11.459 -14.554 19.316 1.00 48.19 113 ALA A O 1
ATOM 899 N N . ASP A 1 114 ? 11.161 -14.776 17.101 1.00 47.41 114 ASP A N 1
ATOM 900 C CA . ASP A 1 114 ? 12.292 -14.008 16.617 1.00 47.41 114 ASP A CA 1
ATOM 901 C C . ASP A 1 114 ? 11.796 -13.296 15.350 1.00 47.41 114 ASP A C 1
ATOM 903 O O . ASP A 1 114 ? 11.885 -13.881 14.263 1.00 47.41 114 ASP A O 1
ATOM 907 N N . PRO A 1 115 ? 11.119 -12.126 15.458 1.00 42.34 115 PRO A N 1
ATOM 908 C CA . PRO A 1 115 ? 10.708 -11.388 14.268 1.00 42.34 115 PRO A CA 1
ATOM 909 C C . PRO A 1 115 ? 11.970 -11.279 13.432 1.00 42.34 115 PRO A C 1
ATOM 911 O O . PRO A 1 115 ? 12.975 -10.868 14.015 1.00 42.34 115 PRO A O 1
ATOM 914 N N . PRO A 1 116 ? 11.980 -11.724 12.154 1.00 43.41 116 PRO A N 1
ATOM 915 C CA . PRO A 1 116 ? 13.209 -11.744 11.392 1.00 43.41 116 PRO A CA 1
ATOM 916 C C . PRO A 1 116 ? 13.720 -10.334 11.524 1.00 43.41 116 PRO A C 1
ATOM 918 O O . PRO A 1 116 ? 13.056 -9.404 11.045 1.00 43.41 116 PRO A O 1
ATOM 921 N N . HIS A 1 117 ? 14.825 -10.147 12.259 1.00 40.03 117 HIS A N 1
ATOM 922 C CA . HIS A 1 117 ? 15.390 -8.826 12.295 1.00 40.03 117 HIS A CA 1
ATOM 923 C C . HIS A 1 117 ? 15.512 -8.481 10.813 1.00 40.03 117 HIS A C 1
ATOM 925 O O . HIS A 1 117 ? 15.750 -9.361 9.963 1.00 40.03 117 HIS A O 1
ATOM 931 N N . ILE A 1 118 ? 15.348 -7.217 10.464 1.00 41.41 118 ILE A N 1
ATOM 932 C CA . ILE A 1 118 ? 15.929 -6.759 9.216 1.00 41.41 118 ILE A CA 1
ATOM 933 C C . ILE A 1 118 ? 17.457 -6.850 9.433 1.00 41.41 118 ILE A C 1
ATOM 935 O O . ILE A 1 118 ? 18.171 -5.857 9.427 1.00 41.41 118 ILE A O 1
ATOM 939 N N . LEU A 1 119 ? 17.987 -8.060 9.682 1.00 37.47 119 LEU A N 1
ATOM 940 C CA . LEU A 1 119 ? 19.269 -8.509 9.225 1.00 37.47 119 LEU A CA 1
ATOM 941 C C . LEU A 1 119 ? 19.143 -8.261 7.732 1.00 37.47 119 LEU A C 1
ATOM 943 O O . LEU A 1 119 ? 18.643 -9.095 6.983 1.00 37.47 119 LEU A O 1
ATOM 947 N N . MET A 1 120 ? 19.546 -7.071 7.300 1.00 42.06 120 MET A N 1
ATOM 948 C CA . MET A 1 120 ? 20.353 -7.005 6.106 1.00 42.06 120 MET A CA 1
ATOM 949 C C . MET A 1 120 ? 21.506 -7.957 6.400 1.00 42.06 120 MET A C 1
ATOM 951 O O . MET A 1 120 ? 22.394 -7.594 7.177 1.00 42.06 120 MET A O 1
ATOM 955 N N . PRO A 1 121 ? 21.488 -9.206 5.901 1.00 38.06 121 PRO A N 1
ATOM 956 C CA . PRO A 1 121 ? 22.644 -10.041 6.082 1.00 38.06 121 PRO A CA 1
ATOM 957 C C . PRO A 1 121 ? 23.711 -9.312 5.277 1.00 38.06 121 PRO A C 1
ATOM 959 O O . PRO A 1 121 ? 23.543 -9.079 4.074 1.00 38.06 121 PRO A O 1
ATOM 962 N N . MET A 1 122 ? 24.787 -8.900 5.949 1.00 38.50 122 MET A N 1
ATOM 963 C CA . MET A 1 122 ? 26.017 -8.577 5.247 1.00 38.50 122 MET A CA 1
ATOM 964 C C . MET A 1 122 ? 26.264 -9.692 4.229 1.00 38.50 122 MET A C 1
ATOM 966 O O . MET A 1 122 ? 25.972 -10.855 4.499 1.00 38.50 122 MET A O 1
ATOM 970 N N . ALA A 1 123 ? 26.701 -9.295 3.041 1.00 42.22 123 ALA A N 1
ATOM 971 C CA . ALA A 1 123 ? 26.649 -10.009 1.771 1.00 42.22 123 ALA A CA 1
ATOM 972 C C . ALA A 1 123 ? 27.373 -11.381 1.682 1.00 42.22 123 ALA A C 1
ATOM 974 O O . ALA A 1 123 ? 28.009 -11.658 0.670 1.00 42.22 123 ALA A O 1
ATOM 975 N N . THR A 1 124 ? 27.330 -12.251 2.691 1.00 39.97 124 THR A N 1
ATOM 976 C CA . THR A 1 124 ? 28.301 -13.346 2.841 1.00 39.97 124 THR A CA 1
ATOM 977 C C . THR A 1 124 ? 27.739 -14.726 3.172 1.00 39.97 124 THR A C 1
ATOM 979 O O . THR A 1 124 ? 28.520 -15.669 3.207 1.00 39.97 124 THR A O 1
ATOM 982 N N . ALA A 1 125 ? 26.426 -14.922 3.303 1.00 43.31 125 ALA A N 1
ATOM 983 C CA . ALA A 1 125 ? 25.854 -16.275 3.350 1.00 43.31 125 ALA A CA 1
ATOM 984 C C . ALA A 1 125 ? 25.235 -16.654 1.997 1.00 43.31 125 ALA A C 1
ATOM 986 O O . ALA A 1 125 ? 24.034 -16.885 1.876 1.00 43.31 125 ALA A O 1
ATOM 987 N N . VAL A 1 126 ? 26.070 -16.682 0.957 1.00 46.78 126 VAL A N 1
ATOM 988 C CA . VAL A 1 126 ? 25.724 -17.345 -0.302 1.00 46.78 126 VAL A CA 1
ATOM 989 C C . VAL A 1 126 ? 25.893 -18.846 -0.063 1.00 46.78 126 VAL A C 1
ATOM 991 O O . VAL A 1 126 ? 26.963 -19.399 -0.293 1.00 46.78 126 VAL A O 1
ATOM 994 N N . GLY A 1 127 ? 24.859 -19.504 0.467 1.00 49.81 127 GLY A N 1
ATOM 995 C CA . GLY A 1 127 ? 24.699 -20.938 0.210 1.00 49.81 127 GLY A CA 1
ATOM 996 C C . GLY A 1 127 ? 24.579 -21.142 -1.300 1.00 49.81 127 GLY A C 1
ATOM 997 O O . GLY A 1 127 ? 24.066 -20.234 -1.955 1.00 49.81 127 GLY A O 1
ATOM 998 N N . ASP A 1 128 ? 25.097 -22.262 -1.822 1.00 46.81 128 ASP A N 1
ATOM 999 C CA . ASP A 1 128 ? 25.223 -22.600 -3.251 1.00 46.81 128 ASP A CA 1
ATOM 1000 C C . ASP A 1 128 ? 24.193 -21.870 -4.122 1.00 46.81 128 ASP A C 1
ATOM 1002 O O . ASP A 1 128 ? 23.041 -22.294 -4.253 1.00 46.81 128 ASP A O 1
ATOM 1006 N N . ALA A 1 129 ? 24.587 -20.703 -4.646 1.00 55.53 129 ALA A N 1
ATOM 1007 C CA . ALA A 1 129 ? 23.683 -19.872 -5.416 1.00 55.53 129 ALA A CA 1
ATOM 1008 C C . ALA A 1 129 ? 23.312 -20.658 -6.665 1.00 55.53 129 ALA A C 1
ATOM 1010 O O . ALA A 1 129 ? 24.158 -20.911 -7.522 1.00 55.53 129 ALA A O 1
ATOM 1011 N N . ILE A 1 130 ? 22.039 -21.024 -6.774 1.00 60.88 130 ILE A N 1
ATOM 1012 C CA . ILE A 1 130 ? 21.446 -21.323 -8.069 1.00 60.88 130 ILE A CA 1
ATOM 1013 C C . ILE A 1 130 ? 21.658 -20.050 -8.891 1.00 60.88 130 ILE A C 1
ATOM 1015 O O . ILE A 1 130 ? 21.034 -19.030 -8.607 1.00 60.88 130 ILE A O 1
ATOM 1019 N N . ASP A 1 131 ? 22.602 -20.060 -9.830 1.00 70.94 131 ASP A N 1
ATOM 1020 C CA . ASP A 1 131 ? 22.860 -18.883 -10.652 1.00 70.94 131 ASP A CA 1
ATOM 1021 C C . ASP A 1 131 ? 21.656 -18.683 -11.572 1.00 70.94 131 ASP A C 1
ATOM 1023 O O . ASP A 1 131 ? 21.417 -19.449 -12.508 1.00 70.94 131 ASP A O 1
ATOM 1027 N N . PHE A 1 132 ? 20.824 -17.696 -11.246 1.00 87.38 132 PHE A N 1
ATOM 1028 C CA . PHE A 1 132 ? 19.674 -17.373 -12.068 1.00 87.38 132 PHE A CA 1
ATOM 1029 C C . PHE A 1 132 ? 20.136 -16.637 -13.326 1.00 87.38 132 PHE A C 1
ATOM 1031 O O . PHE A 1 132 ? 20.519 -15.452 -13.294 1.00 87.38 132 PHE A O 1
ATOM 1038 N N . GLU A 1 133 ? 20.030 -17.321 -14.460 1.00 90.44 133 GLU A N 1
ATOM 1039 C CA . GLU A 1 133 ? 20.214 -16.717 -15.771 1.00 90.44 133 GLU A CA 1
ATOM 1040 C C . GLU A 1 133 ? 18.985 -15.884 -16.147 1.00 90.44 133 GLU A C 1
ATOM 1042 O O . GLU A 1 133 ? 17.914 -16.393 -16.476 1.00 90.44 133 GLU A O 1
ATOM 1047 N N . ALA A 1 134 ? 19.143 -14.560 -16.088 1.00 91.31 134 ALA A N 1
ATOM 1048 C CA . ALA A 1 134 ? 18.075 -13.637 -16.439 1.00 91.31 134 ALA A CA 1
ATOM 1049 C C . ALA A 1 134 ? 17.799 -13.685 -17.951 1.00 91.31 134 ALA A C 1
ATOM 1051 O O . ALA A 1 134 ? 18.736 -13.505 -18.738 1.00 91.31 134 ALA A O 1
ATOM 1052 N N . PRO A 1 135 ? 16.536 -13.869 -18.379 1.00 92.00 135 PRO A N 1
ATOM 1053 C CA . PRO A 1 135 ? 16.218 -13.959 -19.795 1.00 92.00 135 PRO A CA 1
ATOM 1054 C C . PRO A 1 135 ? 16.468 -12.628 -20.522 1.00 92.00 135 PRO A C 1
ATOM 1056 O O . PRO A 1 135 ? 16.427 -11.539 -19.942 1.00 92.00 135 PRO A O 1
ATOM 1059 N N . GLN A 1 136 ? 16.711 -12.709 -21.834 1.00 93.44 136 GLN A N 1
ATOM 1060 C CA . GLN A 1 136 ? 16.849 -11.521 -22.689 1.00 93.44 136 GLN A CA 1
ATOM 1061 C C . GLN A 1 136 ? 15.537 -10.739 -22.801 1.00 93.44 136 GLN A C 1
ATOM 1063 O O . GLN A 1 136 ? 15.552 -9.514 -22.863 1.00 93.44 136 GLN A O 1
ATOM 1068 N N . PHE A 1 137 ? 14.410 -11.438 -22.806 1.00 96.62 137 PHE A N 1
ATOM 1069 C CA . PHE A 1 137 ? 13.084 -10.859 -22.681 1.00 96.62 137 PHE A CA 1
ATOM 1070 C C . PHE A 1 137 ? 12.160 -11.914 -22.082 1.00 96.62 137 PHE A C 1
ATOM 1072 O O . PHE A 1 137 ? 12.237 -13.079 -22.472 1.00 96.62 137 PHE A O 1
ATOM 1079 N N . GLY A 1 138 ? 11.316 -11.537 -21.129 1.00 96.38 138 GLY A N 1
ATOM 1080 C CA . GLY A 1 138 ? 10.386 -12.475 -20.511 1.00 96.38 138 GLY A CA 1
ATOM 1081 C C . GLY A 1 138 ? 9.867 -11.989 -19.170 1.00 96.38 138 GLY A C 1
ATOM 1082 O O . GLY A 1 138 ? 10.111 -10.851 -18.776 1.00 96.38 138 GLY A O 1
ATOM 1083 N N . ILE A 1 139 ? 9.169 -12.873 -18.463 1.00 96.50 139 ILE A N 1
ATOM 1084 C CA . ILE A 1 139 ? 8.614 -12.585 -17.143 1.00 96.50 139 ILE A CA 1
ATOM 1085 C C . ILE A 1 139 ? 9.015 -13.656 -16.129 1.00 96.50 139 ILE A C 1
ATOM 1087 O O . ILE A 1 139 ? 9.149 -14.830 -16.468 1.00 96.50 139 ILE A O 1
ATOM 1091 N N . THR A 1 140 ? 9.174 -13.256 -14.873 1.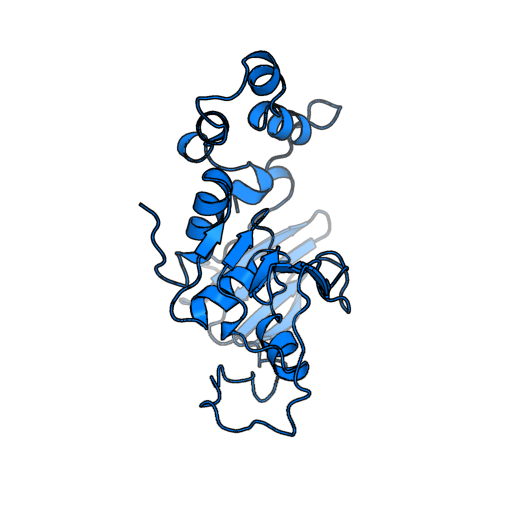00 94.69 140 THR A N 1
ATOM 1092 C CA . THR A 1 140 ? 9.209 -14.173 -13.727 1.00 94.69 140 THR A CA 1
ATOM 1093 C C . THR A 1 140 ? 8.100 -13.780 -12.772 1.00 94.69 140 THR A C 1
ATOM 1095 O O . THR A 1 140 ? 8.155 -12.706 -12.182 1.00 94.69 140 THR A O 1
ATOM 1098 N N . VAL A 1 141 ? 7.095 -14.638 -12.625 1.00 93.81 141 VAL A N 1
ATOM 1099 C CA . VAL A 1 141 ? 5.969 -14.403 -11.716 1.00 93.81 141 VAL A CA 1
ATOM 1100 C C . VAL A 1 141 ? 6.433 -14.623 -10.275 1.00 93.81 141 VAL A C 1
ATOM 1102 O O . VAL A 1 141 ? 7.031 -15.653 -9.973 1.00 93.81 141 VAL A O 1
ATOM 1105 N N . LEU A 1 142 ? 6.191 -13.642 -9.405 1.00 91.06 142 LEU A N 1
ATOM 1106 C CA . LEU A 1 142 ? 6.500 -13.696 -7.970 1.00 91.06 142 LEU A CA 1
ATOM 1107 C C . LEU A 1 142 ? 5.298 -14.195 -7.163 1.00 91.06 142 LEU A C 1
ATOM 1109 O O . LEU A 1 142 ? 5.464 -14.893 -6.164 1.00 91.06 142 LEU A O 1
ATOM 1113 N N . GLY A 1 143 ? 4.100 -13.852 -7.628 1.00 88.38 143 GLY A N 1
ATOM 1114 C CA . GLY A 1 143 ? 2.822 -14.298 -7.098 1.00 88.38 143 GLY A CA 1
ATOM 1115 C C . GLY A 1 143 ? 1.695 -13.986 -8.079 1.00 88.38 143 GLY A C 1
ATOM 1116 O O . GLY A 1 143 ? 1.883 -13.247 -9.049 1.00 88.38 143 GLY A O 1
ATOM 1117 N N . ALA A 1 144 ? 0.546 -14.616 -7.860 1.00 90.00 144 ALA A N 1
ATOM 1118 C CA . ALA A 1 144 ? -0.614 -14.548 -8.752 1.00 90.00 144 ALA A CA 1
ATOM 1119 C C . ALA A 1 144 ? -1.950 -14.581 -7.991 1.00 90.00 144 ALA A C 1
ATOM 1121 O O . ALA A 1 144 ? -2.998 -14.756 -8.608 1.00 90.00 144 ALA A O 1
ATOM 1122 N N . ALA A 1 145 ? -1.908 -14.470 -6.663 1.00 89.12 145 ALA A N 1
ATOM 1123 C CA . ALA A 1 145 ? -3.100 -14.410 -5.833 1.00 89.12 145 ALA A CA 1
ATOM 1124 C C . ALA A 1 145 ? -3.564 -12.958 -5.636 1.00 89.12 145 ALA A C 1
ATOM 1126 O O . ALA A 1 145 ? -2.808 -12.019 -5.891 1.00 89.12 145 ALA A O 1
ATOM 1127 N N . ASP A 1 146 ? -4.795 -12.783 -5.169 1.00 87.62 146 ASP A N 1
ATOM 1128 C CA . ASP A 1 146 ? -5.311 -11.490 -4.708 1.00 87.62 146 ASP A CA 1
ATOM 1129 C C . ASP A 1 146 ? -4.888 -11.186 -3.257 1.00 87.62 146 ASP A C 1
ATOM 1131 O O . ASP A 1 146 ? -4.362 -12.050 -2.548 1.00 87.62 146 ASP A O 1
ATOM 1135 N N . GLY A 1 147 ? -5.154 -9.958 -2.801 1.00 82.06 147 GLY A N 1
ATOM 1136 C CA . GLY A 1 147 ? -4.904 -9.516 -1.427 1.00 82.06 147 GLY A CA 1
ATOM 1137 C C . GLY A 1 147 ? -5.713 -10.221 -0.327 1.00 82.06 147 GLY A C 1
ATOM 1138 O O . GLY A 1 147 ? -5.489 -9.937 0.847 1.00 82.06 147 GLY A O 1
ATOM 1139 N N . PHE A 1 148 ? -6.626 -11.140 -0.662 1.00 84.25 148 PHE A N 1
ATOM 1140 C CA . PHE A 1 148 ? -7.489 -11.845 0.298 1.00 84.25 148 PHE A CA 1
ATOM 1141 C C . PHE A 1 148 ? -7.154 -13.336 0.429 1.00 84.25 148 PHE A C 1
ATOM 1143 O O . PHE A 1 148 ? -7.647 -14.022 1.329 1.00 84.25 148 PHE A O 1
ATOM 1150 N N . THR A 1 149 ? -6.291 -13.860 -0.439 1.00 84.81 149 THR A N 1
ATOM 1151 C CA . THR A 1 149 ? -5.891 -15.264 -0.416 1.00 84.81 149 THR A CA 1
ATOM 1152 C C . THR A 1 149 ? -4.851 -15.498 0.679 1.00 84.81 149 THR A C 1
ATOM 1154 O O . THR A 1 149 ? -3.655 -15.319 0.467 1.00 84.81 149 THR A O 1
ATOM 1157 N N . ALA A 1 150 ? -5.295 -15.978 1.844 1.00 79.94 150 ALA A N 1
ATOM 1158 C CA . ALA A 1 150 ? -4.467 -16.118 3.051 1.00 79.94 150 ALA A CA 1
ATOM 1159 C C . ALA A 1 150 ? -3.120 -16.852 2.861 1.00 79.94 150 ALA A C 1
ATOM 1161 O O . ALA A 1 150 ? -2.144 -16.530 3.532 1.00 79.94 150 ALA A O 1
ATOM 1162 N N . ALA A 1 151 ? -3.061 -17.847 1.970 1.00 81.81 151 ALA A N 1
ATOM 1163 C CA . ALA A 1 151 ? -1.853 -18.636 1.701 1.00 81.81 151 ALA A CA 1
ATOM 1164 C C . ALA A 1 151 ? -1.172 -18.295 0.360 1.00 81.81 151 ALA A C 1
ATOM 1166 O O . ALA A 1 151 ? -0.221 -18.969 -0.039 1.00 81.81 151 ALA A O 1
ATOM 1167 N N . GLY A 1 152 ? -1.683 -17.301 -0.369 1.00 80.56 152 GLY A N 1
ATOM 1168 C CA . GLY A 1 152 ? -1.208 -16.926 -1.695 1.00 80.56 152 GLY A CA 1
ATOM 1169 C C . GLY A 1 152 ? -0.244 -15.747 -1.643 1.00 80.56 152 GLY A C 1
ATOM 1170 O O . GLY A 1 152 ? -0.475 -14.778 -0.929 1.00 80.56 152 GLY A O 1
ATOM 1171 N N . THR A 1 153 ? 0.824 -15.798 -2.439 1.00 85.69 153 THR A N 1
ATOM 1172 C CA . THR A 1 153 ? 1.619 -14.595 -2.712 1.00 85.69 153 THR A CA 1
ATOM 1173 C C . THR A 1 153 ? 0.846 -13.711 -3.684 1.00 85.69 153 THR A C 1
ATOM 1175 O O . THR A 1 153 ? 0.422 -14.188 -4.746 1.00 85.69 153 THR A O 1
ATOM 1178 N N . THR A 1 154 ? 0.705 -12.436 -3.332 1.00 89.94 154 THR A N 1
ATOM 1179 C CA . THR A 1 154 ? -0.043 -11.443 -4.107 1.00 89.94 154 THR A CA 1
ATOM 1180 C C . THR A 1 154 ? 0.530 -11.254 -5.509 1.00 89.94 154 THR A C 1
ATOM 1182 O O . THR A 1 154 ? 1.669 -11.636 -5.800 1.00 89.94 154 THR A O 1
ATOM 1185 N N . ALA A 1 155 ? -0.291 -10.736 -6.416 1.00 89.25 155 ALA A N 1
ATOM 1186 C CA . ALA A 1 155 ? 0.071 -10.579 -7.813 1.00 89.25 155 ALA A CA 1
ATOM 1187 C C . ALA A 1 155 ? 1.263 -9.630 -7.982 1.00 89.25 155 ALA A C 1
ATOM 1189 O O . ALA A 1 155 ? 1.226 -8.482 -7.559 1.00 89.25 155 ALA A O 1
ATOM 1190 N N . GLY A 1 156 ? 2.303 -10.117 -8.654 1.00 93.94 156 GLY A N 1
ATOM 1191 C CA . GLY A 1 156 ? 3.475 -9.321 -8.989 1.00 93.94 156 GLY A CA 1
ATOM 1192 C C . GLY A 1 156 ? 4.498 -10.133 -9.763 1.00 93.94 156 GLY A C 1
ATOM 1193 O O . GLY A 1 156 ? 4.558 -11.364 -9.661 1.00 93.94 156 GLY A O 1
ATOM 1194 N N . PHE A 1 157 ? 5.311 -9.467 -10.575 1.00 95.62 157 PHE A N 1
ATOM 1195 C CA . PHE A 1 157 ? 6.269 -10.147 -11.446 1.00 95.62 157 PHE A CA 1
ATOM 1196 C C . PHE A 1 157 ? 7.501 -9.295 -11.743 1.00 95.62 157 PHE A C 1
ATOM 1198 O O . PHE A 1 157 ? 7.540 -8.093 -11.502 1.00 95.62 157 PHE A O 1
ATOM 1205 N N . ILE A 1 158 ? 8.536 -9.937 -12.277 1.00 96.38 158 ILE A N 1
ATOM 1206 C CA . ILE A 1 158 ? 9.698 -9.271 -12.860 1.00 96.38 158 ILE A CA 1
ATOM 1207 C C . ILE A 1 158 ? 9.525 -9.281 -14.372 1.00 96.38 158 ILE A C 1
ATOM 1209 O O . ILE A 1 158 ? 9.445 -10.355 -14.965 1.00 96.38 158 ILE A O 1
ATOM 1213 N N . LEU A 1 159 ? 9.511 -8.109 -14.998 1.00 96.75 159 LEU A N 1
ATOM 1214 C CA . LEU A 1 159 ? 9.693 -7.961 -16.436 1.00 96.75 159 LEU A CA 1
ATOM 1215 C C . LEU A 1 159 ? 11.190 -7.915 -16.744 1.00 96.75 159 LEU A C 1
ATOM 1217 O O . LEU A 1 159 ? 11.909 -7.040 -16.261 1.00 96.75 159 LEU A O 1
ATOM 1221 N N . TRP A 1 160 ? 11.662 -8.844 -17.565 1.00 96.44 160 TRP A N 1
ATOM 1222 C CA . TRP A 1 160 ? 13.054 -8.925 -17.984 1.00 96.44 160 TRP A CA 1
ATOM 1223 C C . TRP A 1 160 ? 13.260 -8.293 -19.352 1.00 96.44 160 TRP A C 1
ATOM 1225 O O . TRP A 1 160 ? 12.547 -8.599 -20.305 1.00 96.44 160 TRP A O 1
ATOM 1235 N N . MET A 1 161 ? 14.289 -7.457 -19.461 1.00 94.62 161 MET A N 1
ATOM 1236 C CA . MET A 1 161 ? 14.768 -6.870 -20.708 1.00 94.62 161 MET A CA 1
ATOM 1237 C C . MET A 1 161 ? 16.296 -6.823 -20.691 1.00 94.62 161 MET A C 1
ATOM 1239 O O . MET A 1 161 ? 16.905 -6.168 -19.848 1.00 94.62 161 MET A O 1
ATOM 1243 N N . ARG A 1 162 ? 16.933 -7.521 -21.634 1.00 93.19 162 ARG A N 1
ATOM 1244 C CA . ARG A 1 162 ? 18.393 -7.619 -21.798 1.00 93.19 162 ARG A CA 1
ATOM 1245 C C . ARG A 1 162 ? 19.114 -7.997 -20.495 1.00 93.19 162 ARG A C 1
ATOM 1247 O O . ARG A 1 162 ? 20.115 -7.382 -20.127 1.00 93.19 162 ARG A O 1
ATOM 1254 N N . GLY A 1 163 ? 18.572 -8.974 -19.763 1.00 90.50 163 GLY A N 1
ATOM 1255 C CA . GLY A 1 163 ? 19.120 -9.438 -18.482 1.00 90.50 163 GLY A CA 1
ATOM 1256 C C . GLY A 1 163 ? 18.940 -8.468 -17.303 1.00 90.50 163 GLY A C 1
ATOM 1257 O O . GLY A 1 163 ? 19.506 -8.697 -16.231 1.00 90.50 163 GLY A O 1
ATOM 1258 N N . ARG A 1 164 ? 18.169 -7.384 -17.476 1.00 92.69 164 ARG A N 1
ATOM 1259 C CA . ARG A 1 164 ? 17.773 -6.440 -16.418 1.00 92.69 164 ARG A CA 1
ATOM 1260 C C . ARG A 1 164 ? 16.298 -6.616 -16.086 1.00 92.69 164 ARG A C 1
ATOM 1262 O O . ARG A 1 164 ? 15.485 -6.798 -16.986 1.00 92.69 164 ARG A O 1
ATOM 1269 N N . GLY A 1 165 ? 15.978 -6.581 -14.801 1.00 93.94 165 GLY A N 1
ATOM 1270 C CA . GLY A 1 165 ? 14.631 -6.756 -14.281 1.00 93.94 165 GLY A CA 1
ATOM 1271 C C . GLY A 1 165 ? 13.988 -5.427 -13.896 1.00 93.94 165 GLY A C 1
ATOM 1272 O O . GLY A 1 165 ? 14.644 -4.535 -13.353 1.00 93.94 165 GLY A O 1
ATOM 1273 N N . ILE A 1 166 ? 12.689 -5.334 -14.140 1.00 96.50 166 ILE A N 1
ATOM 1274 C CA . ILE A 1 166 ? 11.788 -4.314 -13.611 1.00 96.50 166 ILE A CA 1
ATOM 1275 C C . ILE A 1 166 ? 10.760 -5.056 -12.765 1.00 96.50 166 ILE A C 1
ATOM 1277 O O . ILE A 1 166 ? 10.122 -5.975 -13.274 1.00 96.50 166 ILE A O 1
ATOM 1281 N N . LEU A 1 167 ? 10.615 -4.709 -11.488 1.00 96.31 167 LEU A N 1
ATOM 1282 C CA . LEU A 1 167 ? 9.513 -5.256 -10.691 1.00 96.31 167 LEU A CA 1
ATOM 1283 C C . LEU A 1 167 ? 8.219 -4.576 -11.112 1.00 96.31 167 LEU A C 1
ATOM 1285 O O . LEU A 1 167 ? 8.211 -3.369 -11.296 1.00 96.31 167 LEU A O 1
ATOM 1289 N N . VAL A 1 168 ? 7.145 -5.334 -11.247 1.00 97.44 168 VAL A N 1
ATOM 1290 C CA . VAL A 1 168 ? 5.794 -4.816 -11.449 1.00 97.44 168 VAL A CA 1
ATOM 1291 C C . VAL A 1 168 ? 4.971 -5.290 -10.266 1.00 97.44 168 VAL A C 1
ATOM 1293 O O . VAL A 1 168 ? 4.879 -6.502 -10.058 1.00 97.44 168 VAL A O 1
ATOM 1296 N N . ASP A 1 169 ? 4.474 -4.335 -9.478 1.00 96.25 169 ASP A N 1
ATOM 1297 C CA . ASP A 1 169 ? 3.715 -4.555 -8.239 1.00 96.25 169 ASP A CA 1
ATOM 1298 C C . ASP A 1 169 ? 4.296 -5.668 -7.347 1.00 96.25 169 ASP A C 1
ATOM 1300 O O . ASP A 1 169 ? 3.679 -6.710 -7.135 1.00 96.25 169 ASP A O 1
ATOM 1304 N N . PRO A 1 170 ? 5.548 -5.530 -6.880 1.00 93.69 170 PRO A N 1
ATOM 1305 C CA . PRO A 1 170 ? 6.191 -6.575 -6.100 1.00 93.69 170 PRO A CA 1
ATOM 1306 C C . PRO A 1 170 ? 5.436 -6.874 -4.787 1.00 93.69 170 PRO A C 1
ATOM 1308 O O . PRO A 1 170 ? 5.167 -5.952 -4.015 1.00 93.69 170 PRO A O 1
ATOM 1311 N N . PRO A 1 171 ? 5.229 -8.159 -4.439 1.00 90.94 171 PRO A N 1
ATOM 1312 C CA . PRO A 1 171 ? 4.678 -8.559 -3.144 1.00 90.94 171 PRO A CA 1
ATOM 1313 C C . PRO A 1 171 ? 5.602 -8.180 -1.980 1.00 90.94 171 PRO A C 1
ATOM 1315 O O . PRO A 1 171 ? 6.827 -8.085 -2.148 1.00 90.94 171 PRO A O 1
ATOM 1318 N N . ALA A 1 172 ? 5.051 -8.072 -0.767 1.00 85.50 172 ALA A N 1
ATOM 1319 C CA . ALA A 1 172 ? 5.770 -7.668 0.453 1.00 85.50 172 ALA A CA 1
ATOM 1320 C C . ALA A 1 172 ? 6.989 -8.549 0.824 1.00 85.50 172 ALA A C 1
ATOM 1322 O O . ALA A 1 172 ? 7.814 -8.157 1.647 1.00 85.50 172 ALA A O 1
ATOM 1323 N N . HIS A 1 173 ? 7.128 -9.741 0.237 1.00 83.44 173 HIS A N 1
ATOM 1324 C CA . HIS A 1 173 ? 8.234 -10.685 0.486 1.00 83.44 173 HIS A CA 1
ATOM 1325 C C . HIS A 1 173 ? 9.129 -10.892 -0.748 1.00 83.44 173 HIS A C 1
ATOM 1327 O O . HIS A 1 173 ? 9.928 -11.834 -0.802 1.00 83.44 173 HIS A O 1
ATOM 1333 N N . SER A 1 174 ? 9.016 -10.017 -1.749 1.00 86.44 174 SER A N 1
ATOM 1334 C CA . SER A 1 174 ? 9.767 -10.105 -3.003 1.00 86.44 174 SER A CA 1
ATOM 1335 C C . SER A 1 174 ? 11.281 -10.174 -2.772 1.00 86.44 174 SER A C 1
ATOM 1337 O O . SER A 1 174 ? 11.942 -11.024 -3.364 1.00 86.44 174 SER A O 1
ATOM 1339 N N . ALA A 1 175 ? 11.846 -9.399 -1.839 1.00 84.88 175 ALA A N 1
ATOM 1340 C CA . ALA A 1 175 ? 13.280 -9.451 -1.536 1.00 84.88 175 ALA A CA 1
ATOM 1341 C C . ALA A 1 175 ? 13.748 -10.840 -1.057 1.00 84.88 175 ALA A C 1
ATOM 1343 O O . ALA A 1 175 ? 14.833 -11.297 -1.427 1.00 84.88 175 ALA A O 1
ATOM 1344 N N . HIS A 1 176 ? 12.930 -11.534 -0.261 1.00 84.00 176 HIS A N 1
ATOM 1345 C CA . HIS A 1 176 ? 13.213 -12.901 0.174 1.00 84.00 176 HIS A CA 1
ATOM 1346 C C . HIS A 1 176 ? 13.121 -13.892 -0.996 1.00 84.00 176 HIS A C 1
ATOM 1348 O O . HIS A 1 176 ? 14.009 -14.732 -1.153 1.00 84.00 176 HIS A O 1
ATOM 1354 N N . TYR A 1 177 ? 12.103 -13.755 -1.854 1.00 86.19 177 TYR A N 1
ATOM 1355 C CA . TYR A 1 177 ? 11.968 -14.565 -3.067 1.00 86.19 177 TYR A CA 1
ATOM 1356 C C . TYR A 1 177 ? 13.204 -14.444 -3.965 1.00 86.19 177 TYR A C 1
ATOM 1358 O O . TYR A 1 177 ? 13.758 -15.460 -4.385 1.00 86.19 177 TYR A O 1
ATOM 1366 N N . LEU A 1 178 ? 13.669 -13.217 -4.229 1.00 88.19 178 LEU A N 1
ATOM 1367 C CA . LEU A 1 178 ? 14.839 -12.971 -5.073 1.00 88.19 178 LEU A CA 1
ATOM 1368 C C . LEU A 1 178 ? 16.076 -13.698 -4.538 1.00 88.19 178 LEU A C 1
ATOM 1370 O O . LEU A 1 178 ? 16.732 -14.420 -5.287 1.00 88.19 178 LEU A O 1
ATOM 1374 N N . ARG A 1 179 ? 16.351 -13.571 -3.232 1.00 85.00 179 ARG A N 1
ATOM 1375 C CA . ARG A 1 179 ? 17.490 -14.240 -2.584 1.00 85.00 179 ARG A CA 1
ATOM 1376 C C . ARG A 1 179 ? 17.396 -15.759 -2.677 1.00 85.00 179 ARG A C 1
ATOM 1378 O O . ARG A 1 179 ? 18.362 -16.396 -3.082 1.00 85.00 179 ARG A O 1
ATOM 1385 N N . ARG A 1 180 ? 16.236 -16.334 -2.343 1.00 83.62 180 ARG A N 1
ATOM 1386 C CA . ARG A 1 180 ? 16.024 -17.791 -2.357 1.00 83.62 180 ARG A CA 1
ATOM 1387 C C . ARG A 1 180 ? 16.184 -18.400 -3.753 1.00 83.62 180 ARG A C 1
ATOM 1389 O O . ARG A 1 180 ? 16.556 -19.561 -3.861 1.00 83.62 180 ARG A O 1
ATOM 1396 N N . ASN A 1 181 ? 15.920 -17.619 -4.798 1.00 84.75 181 ASN A N 1
ATOM 1397 C CA . ASN A 1 181 ? 16.026 -18.051 -6.191 1.00 84.75 181 ASN A CA 1
ATOM 1398 C C . ASN A 1 181 ? 17.325 -17.590 -6.878 1.00 84.75 181 ASN A C 1
ATOM 1400 O O . ASN A 1 181 ? 17.413 -17.659 -8.098 1.00 84.75 181 ASN A O 1
ATOM 1404 N N . GLY A 1 182 ? 18.311 -17.070 -6.132 1.00 87.19 182 GLY A N 1
ATOM 1405 C CA . GLY A 1 182 ? 19.593 -16.623 -6.694 1.00 87.19 182 GLY A CA 1
ATOM 1406 C C . GLY A 1 182 ? 19.495 -15.426 -7.650 1.00 87.19 182 GLY A C 1
ATOM 1407 O O . GLY A 1 182 ? 20.425 -15.125 -8.401 1.00 87.19 182 GLY A O 1
ATOM 1408 N N . ILE A 1 183 ? 18.378 -14.696 -7.621 1.00 89.25 183 ILE A N 1
ATOM 1409 C CA . ILE A 1 183 ? 18.179 -13.503 -8.436 1.00 89.25 183 ILE A CA 1
ATOM 1410 C C . ILE A 1 183 ? 18.864 -12.330 -7.739 1.00 89.25 183 ILE A C 1
ATOM 1412 O O . ILE A 1 183 ? 18.377 -11.791 -6.745 1.00 89.25 183 ILE A O 1
ATOM 1416 N N . SER A 1 184 ? 20.004 -11.902 -8.281 1.00 87.44 184 SER A N 1
ATOM 1417 C CA . SER A 1 184 ? 20.711 -10.728 -7.768 1.00 87.44 184 SER A CA 1
ATOM 1418 C C . SER A 1 184 ? 19.825 -9.484 -7.829 1.00 87.44 184 SER A C 1
ATOM 1420 O O . SER A 1 184 ? 19.383 -9.073 -8.905 1.00 87.44 184 SER A O 1
ATOM 1422 N N . SER A 1 185 ? 19.634 -8.824 -6.687 1.00 84.81 185 SER A N 1
ATOM 1423 C CA . SER A 1 185 ? 18.828 -7.605 -6.609 1.00 84.81 185 SER A CA 1
ATOM 1424 C C . SER A 1 185 ? 19.421 -6.442 -7.421 1.00 84.81 185 SER A C 1
ATOM 1426 O O . SER A 1 185 ? 18.675 -5.592 -7.898 1.00 84.81 185 SER A O 1
ATOM 1428 N N . ARG A 1 186 ? 20.734 -6.475 -7.711 1.00 86.25 186 ARG A N 1
ATOM 1429 C CA . ARG A 1 186 ? 21.440 -5.544 -8.618 1.00 86.25 186 ARG A CA 1
ATOM 1430 C C . ARG A 1 186 ? 21.005 -5.662 -10.081 1.00 86.25 186 ARG A C 1
ATOM 1432 O O . ARG A 1 186 ? 21.263 -4.755 -10.876 1.00 86.25 186 ARG A O 1
ATOM 1439 N N . LYS A 1 187 ? 20.385 -6.783 -10.471 1.00 89.31 187 LYS A N 1
ATOM 1440 C CA . LYS A 1 187 ? 19.761 -6.929 -11.795 1.00 89.31 187 LYS A CA 1
ATOM 1441 C C . LYS A 1 187 ? 18.439 -6.150 -11.872 1.00 89.31 187 LYS A C 1
ATOM 1443 O O . LYS A 1 187 ? 17.981 -5.912 -12.982 1.00 89.31 187 LYS A O 1
ATOM 1448 N N . ILE A 1 188 ? 17.875 -5.719 -10.738 1.00 91.62 188 ILE A N 1
ATOM 1449 C CA . ILE A 1 188 ? 16.555 -5.094 -10.616 1.00 91.62 188 ILE A CA 1
ATOM 1450 C C . ILE A 1 188 ? 16.692 -3.665 -10.093 1.00 91.62 188 ILE A C 1
ATOM 1452 O O . ILE A 1 188 ? 16.846 -3.437 -8.892 1.00 91.62 188 ILE A O 1
ATOM 1456 N N . THR A 1 189 ? 16.626 -2.701 -11.004 1.00 86.75 189 THR A N 1
ATOM 1457 C CA . THR A 1 189 ? 16.848 -1.277 -10.698 1.00 86.75 189 THR A CA 1
ATOM 1458 C C . THR A 1 189 ? 15.589 -0.424 -10.804 1.00 86.75 189 THR A C 1
ATOM 1460 O O . THR A 1 189 ? 15.608 0.732 -10.386 1.00 86.75 189 THR A O 1
ATOM 1463 N N . HIS A 1 190 ? 14.507 -0.979 -11.353 1.00 95.06 190 HIS A N 1
ATOM 1464 C CA . HIS A 1 190 ? 13.257 -0.264 -11.583 1.00 95.06 190 HIS A CA 1
ATOM 1465 C C . HIS A 1 190 ? 12.082 -1.007 -10.952 1.00 95.06 190 HIS A C 1
ATOM 1467 O O . HIS A 1 190 ? 12.100 -2.238 -10.847 1.00 95.06 190 HIS A O 1
ATOM 1473 N N . VAL A 1 191 ? 11.059 -0.246 -10.586 1.00 96.62 191 VAL A N 1
ATOM 1474 C CA . VAL A 1 191 ? 9.749 -0.742 -10.173 1.00 96.62 191 VAL A CA 1
ATOM 1475 C C . VAL A 1 191 ? 8.692 0.003 -10.978 1.00 96.62 191 VAL A C 1
ATOM 1477 O O . VAL A 1 191 ? 8.774 1.219 -11.095 1.00 96.62 191 VAL A O 1
ATOM 1480 N N . ILE A 1 192 ? 7.723 -0.708 -11.538 1.00 97.88 192 ILE A N 1
ATOM 1481 C CA . ILE A 1 192 ? 6.464 -0.154 -12.020 1.00 97.88 192 ILE A CA 1
ATOM 1482 C C . ILE A 1 192 ? 5.436 -0.400 -10.921 1.00 97.88 192 ILE A C 1
ATOM 1484 O O . ILE A 1 192 ? 5.255 -1.547 -10.511 1.00 97.88 192 ILE A O 1
ATOM 1488 N N . LEU A 1 193 ? 4.802 0.670 -10.450 1.00 97.31 193 LEU A N 1
ATOM 1489 C CA . LEU A 1 193 ? 3.737 0.607 -9.452 1.00 97.31 193 LEU A CA 1
ATOM 1490 C C . LEU A 1 193 ? 2.417 1.002 -10.109 1.00 97.31 193 LEU A C 1
ATOM 1492 O O . LEU A 1 193 ? 2.308 2.115 -10.629 1.00 97.31 193 LEU A O 1
ATOM 1496 N N . THR A 1 194 ? 1.432 0.108 -10.103 1.00 94.81 194 THR A N 1
ATOM 1497 C CA . THR A 1 194 ? 0.152 0.332 -10.791 1.00 94.81 194 THR A CA 1
ATOM 1498 C C . THR A 1 194 ? -0.897 1.012 -9.917 1.00 94.81 194 THR A C 1
ATOM 1500 O O . THR A 1 194 ? -1.716 1.750 -10.449 1.00 94.81 194 THR A O 1
ATOM 1503 N N . HIS A 1 195 ? -0.893 0.772 -8.603 1.00 91.75 195 HIS A N 1
ATOM 1504 C CA . HIS A 1 195 ? -1.799 1.390 -7.628 1.00 91.75 195 HIS A CA 1
ATOM 1505 C C . HIS A 1 195 ? -1.328 1.111 -6.185 1.00 91.75 195 HIS A C 1
ATOM 1507 O O . HIS A 1 195 ? -0.393 0.343 -5.972 1.00 91.75 195 HIS A O 1
ATOM 1513 N N . CYS A 1 196 ? -1.965 1.739 -5.188 1.00 91.88 196 CYS A N 1
ATOM 1514 C CA . CYS A 1 196 ? -1.500 1.753 -3.788 1.00 91.88 196 CYS A CA 1
ATOM 1515 C C . CYS A 1 196 ? -2.281 0.832 -2.829 1.00 91.88 196 CYS A C 1
ATOM 1517 O O . CYS A 1 196 ? -2.454 1.144 -1.643 1.00 91.88 196 CYS A O 1
ATOM 1519 N N . HIS A 1 197 ? -2.763 -0.316 -3.309 1.00 90.69 197 HIS A N 1
ATOM 1520 C CA . HIS A 1 197 ? -3.220 -1.363 -2.394 1.00 90.69 197 HIS A CA 1
ATOM 1521 C C . HIS A 1 197 ? -2.022 -2.100 -1.782 1.00 90.69 197 HIS A C 1
ATOM 1523 O O . HIS A 1 197 ? -0.985 -2.272 -2.424 1.00 90.69 197 HIS A O 1
ATOM 1529 N N . ALA A 1 198 ? -2.164 -2.513 -0.517 1.00 88.94 198 ALA A N 1
ATOM 1530 C CA . ALA A 1 198 ? -1.076 -3.093 0.278 1.00 88.94 198 ALA A CA 1
ATOM 1531 C C . ALA A 1 198 ? -0.469 -4.363 -0.345 1.00 88.94 198 ALA A C 1
ATOM 1533 O O . ALA A 1 198 ? 0.707 -4.658 -0.143 1.00 88.94 198 ALA A O 1
ATOM 1534 N N . ASP A 1 199 ? -1.259 -5.102 -1.116 1.00 86.75 199 ASP A N 1
ATOM 1535 C CA . ASP A 1 199 ? -0.847 -6.291 -1.852 1.00 86.75 199 ASP A CA 1
ATOM 1536 C C . ASP A 1 199 ? 0.049 -5.998 -3.070 1.00 86.75 199 ASP A C 1
ATOM 1538 O O . ASP A 1 199 ? 0.745 -6.908 -3.524 1.00 86.75 199 ASP A O 1
ATOM 1542 N N . HIS A 1 200 ? 0.114 -4.742 -3.526 1.00 92.44 200 HIS A N 1
ATOM 1543 C CA . HIS A 1 200 ? 0.889 -4.300 -4.693 1.00 92.44 200 HIS A CA 1
ATOM 1544 C C . HIS A 1 200 ? 2.018 -3.310 -4.351 1.00 92.44 200 HIS A C 1
ATOM 1546 O O . HIS A 1 200 ? 3.072 -3.307 -4.996 1.00 92.44 200 HIS A O 1
ATOM 1552 N N . ASP A 1 201 ? 1.840 -2.473 -3.324 1.00 94.25 201 ASP A N 1
ATOM 1553 C CA . ASP A 1 201 ? 2.778 -1.391 -3.005 1.00 94.25 201 ASP A CA 1
ATOM 1554 C C . ASP A 1 201 ? 3.732 -1.688 -1.837 1.00 94.25 201 ASP A C 1
ATOM 1556 O O . ASP A 1 201 ? 4.830 -1.125 -1.780 1.00 94.25 201 ASP A O 1
ATOM 1560 N N . ALA A 1 202 ? 3.401 -2.643 -0.963 1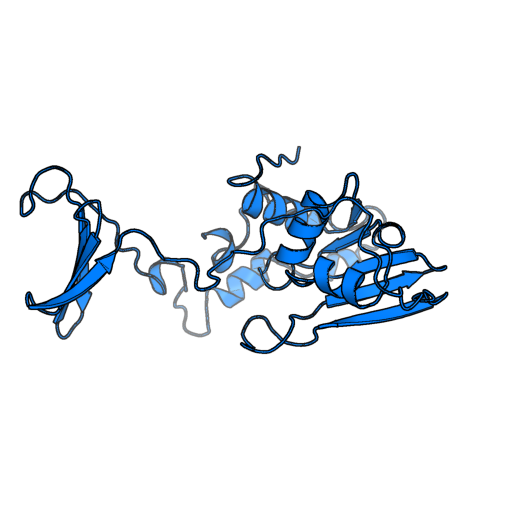.00 92.00 202 ALA A N 1
ATOM 1561 C CA . ALA A 1 202 ? 4.235 -2.969 0.192 1.00 92.00 202 ALA A CA 1
ATOM 1562 C C . ALA A 1 202 ? 5.616 -3.510 -0.205 1.00 92.00 202 ALA A C 1
ATOM 1564 O O . ALA A 1 202 ? 6.625 -3.165 0.416 1.00 92.00 202 ALA A O 1
ATOM 1565 N N . GLY A 1 203 ? 5.703 -4.325 -1.263 1.00 92.50 203 GLY A N 1
ATOM 1566 C CA . GLY A 1 203 ? 6.998 -4.773 -1.779 1.00 92.50 203 GLY A CA 1
ATOM 1567 C C . GLY A 1 203 ? 7.765 -3.668 -2.503 1.00 92.50 203 GLY A C 1
ATOM 1568 O O . GLY A 1 203 ? 8.996 -3.701 -2.522 1.00 92.50 203 GLY A O 1
ATOM 1569 N N . THR A 1 204 ? 7.071 -2.664 -3.047 1.00 94.69 204 THR A N 1
ATOM 1570 C CA . THR A 1 204 ? 7.702 -1.485 -3.659 1.00 94.69 204 THR A CA 1
ATOM 1571 C C . THR A 1 204 ? 8.379 -0.663 -2.577 1.00 94.69 204 THR A C 1
ATOM 1573 O O . THR A 1 204 ? 9.569 -0.365 -2.677 1.00 94.69 204 THR A O 1
ATOM 1576 N N . PHE A 1 205 ? 7.657 -0.394 -1.490 1.00 93.75 205 PHE A N 1
ATOM 1577 C CA . PHE A 1 205 ? 8.197 0.282 -0.320 1.00 93.75 205 PHE A CA 1
ATOM 1578 C C . PHE A 1 205 ? 9.372 -0.490 0.298 1.00 93.75 205 PHE A C 1
ATOM 1580 O O . PHE A 1 205 ? 10.445 0.078 0.501 1.00 93.75 205 PHE A O 1
ATOM 1587 N N . GLN A 1 206 ? 9.242 -1.810 0.479 1.00 90.69 206 GLN A N 1
ATOM 1588 C CA . GLN A 1 206 ? 10.353 -2.658 0.929 1.00 90.69 206 GLN A CA 1
ATOM 1589 C C . GLN A 1 206 ? 11.574 -2.549 0.002 1.00 90.69 206 GLN A C 1
ATOM 1591 O O . GLN A 1 206 ? 12.705 -2.448 0.479 1.00 90.69 206 GLN A O 1
ATOM 1596 N N . LYS A 1 207 ? 11.374 -2.577 -1.320 1.00 90.38 207 LYS A N 1
ATOM 1597 C CA . LYS A 1 207 ? 12.462 -2.468 -2.299 1.00 90.38 207 LYS A CA 1
ATOM 1598 C C . LYS A 1 207 ? 13.188 -1.126 -2.185 1.00 90.38 207 LYS A C 1
ATOM 1600 O O . LYS A 1 207 ? 14.409 -1.119 -2.293 1.00 90.38 207 LYS A O 1
ATOM 1605 N N . ILE A 1 208 ? 12.465 -0.030 -1.947 1.00 91.00 208 ILE A N 1
ATOM 1606 C CA . ILE A 1 208 ? 13.045 1.303 -1.720 1.00 91.00 208 ILE A CA 1
ATOM 1607 C C . ILE A 1 208 ? 13.874 1.322 -0.430 1.00 91.00 208 ILE A C 1
ATOM 1609 O O . ILE A 1 208 ? 15.001 1.800 -0.450 1.00 91.00 208 ILE A O 1
ATOM 1613 N N . LEU A 1 209 ? 13.363 0.757 0.668 1.00 88.56 209 LEU A N 1
ATOM 1614 C CA . LEU A 1 209 ? 14.078 0.741 1.952 1.00 88.56 209 LEU A CA 1
ATOM 1615 C C . LEU A 1 209 ? 15.346 -0.125 1.938 1.00 88.56 209 LEU A C 1
ATOM 1617 O O . LEU A 1 209 ? 16.314 0.175 2.634 1.00 88.56 209 LEU A O 1
ATOM 1621 N N . LEU A 1 210 ? 15.343 -1.226 1.182 1.00 84.56 210 LEU A N 1
ATOM 1622 C CA . LEU A 1 210 ? 16.459 -2.175 1.161 1.00 84.56 210 LEU A CA 1
ATOM 1623 C C . LEU A 1 210 ? 17.586 -1.793 0.195 1.00 84.56 210 LEU A C 1
ATOM 1625 O O . LEU A 1 210 ? 18.677 -2.354 0.287 1.00 84.56 210 LEU A O 1
ATOM 1629 N N . GLU A 1 211 ? 17.336 -0.893 -0.752 1.00 82.06 211 GLU A N 1
ATOM 1630 C CA . GLU A 1 211 ? 18.249 -0.617 -1.859 1.00 82.06 211 GLU A CA 1
ATOM 1631 C C . GLU A 1 211 ? 18.630 0.856 -1.910 1.00 82.06 211 GLU A C 1
ATOM 1633 O O . GLU A 1 211 ? 17.808 1.740 -1.719 1.00 82.06 211 GLU A O 1
ATOM 1638 N N . GLN A 1 212 ? 19.882 1.142 -2.264 1.00 72.88 212 GLN A N 1
ATOM 1639 C CA . GLN A 1 212 ? 20.377 2.523 -2.271 1.00 72.88 212 GLN A CA 1
ATOM 1640 C C . GLN A 1 212 ? 19.713 3.414 -3.331 1.00 72.88 212 GLN A C 1
ATOM 1642 O O . GLN A 1 212 ? 19.651 4.628 -3.161 1.00 72.88 212 GLN A O 1
ATOM 1647 N N . ARG A 1 213 ? 19.283 2.840 -4.463 1.00 81.69 213 ARG A N 1
ATOM 1648 C CA . ARG A 1 213 ? 18.655 3.595 -5.553 1.00 81.69 213 ARG A CA 1
ATOM 1649 C C . ARG A 1 213 ? 17.718 2.713 -6.365 1.00 81.69 213 ARG A C 1
ATOM 1651 O O . ARG A 1 213 ? 18.154 1.737 -6.976 1.00 81.69 213 ARG A O 1
ATOM 1658 N N . VAL A 1 214 ? 16.455 3.115 -6.418 1.00 89.62 214 VAL A N 1
ATOM 1659 C CA . VAL A 1 214 ? 15.393 2.462 -7.187 1.00 89.62 214 VAL A CA 1
ATOM 1660 C C . VAL A 1 214 ? 14.688 3.526 -8.015 1.00 89.62 214 VAL A C 1
ATOM 1662 O O . VAL A 1 214 ? 14.361 4.593 -7.503 1.00 89.62 214 VAL A O 1
ATOM 1665 N N . THR A 1 215 ? 14.467 3.257 -9.298 1.00 94.38 215 THR A N 1
ATOM 1666 C CA . THR A 1 215 ? 13.626 4.110 -10.144 1.00 94.38 215 THR A CA 1
ATOM 1667 C C . THR A 1 215 ? 12.197 3.590 -10.101 1.00 94.38 215 THR A C 1
ATOM 1669 O O . THR A 1 215 ? 11.934 2.481 -10.562 1.00 94.38 215 THR A O 1
ATOM 1672 N N . VAL A 1 216 ? 11.277 4.386 -9.562 1.00 95.00 216 VAL A N 1
ATOM 1673 C CA . VAL A 1 216 ? 9.845 4.072 -9.567 1.00 95.00 216 VAL A CA 1
ATOM 1674 C C . VAL A 1 216 ? 9.203 4.713 -10.795 1.00 95.00 216 VAL A C 1
ATOM 1676 O O . VAL A 1 216 ? 9.393 5.897 -11.062 1.00 95.00 216 VAL A O 1
ATOM 1679 N N . LEU A 1 217 ? 8.476 3.907 -11.557 1.00 96.25 217 LEU A N 1
ATOM 1680 C CA . LEU A 1 217 ? 7.730 4.277 -12.749 1.00 96.25 217 LEU A CA 1
ATOM 1681 C C . LEU A 1 217 ? 6.245 4.142 -12.419 1.00 96.25 217 LEU A C 1
ATOM 1683 O O . LEU A 1 217 ? 5.753 3.043 -12.176 1.00 96.25 217 LEU A O 1
ATOM 1687 N N . THR A 1 218 ? 5.535 5.257 -12.370 1.00 94.81 218 THR A N 1
ATOM 1688 C CA . THR A 1 218 ? 4.106 5.288 -12.057 1.00 94.81 218 THR A CA 1
ATOM 1689 C C . THR A 1 218 ? 3.520 6.633 -12.490 1.00 94.81 218 THR A C 1
ATOM 1691 O O . THR A 1 218 ? 4.266 7.504 -12.950 1.00 94.81 218 THR A O 1
ATOM 1694 N N . THR A 1 219 ? 2.205 6.807 -12.392 1.00 91.88 219 THR A N 1
ATOM 1695 C CA . THR A 1 219 ? 1.569 8.100 -12.672 1.00 91.88 219 THR A CA 1
ATOM 1696 C C . THR A 1 219 ? 1.748 9.070 -11.502 1.00 91.88 219 THR A C 1
ATOM 1698 O O . THR A 1 219 ? 2.083 8.666 -10.387 1.00 91.88 219 THR A O 1
ATOM 1701 N N . ARG A 1 220 ? 1.521 10.370 -11.733 1.00 90.12 220 ARG A N 1
ATOM 1702 C CA . ARG A 1 220 ? 1.621 11.382 -10.666 1.00 90.12 220 ARG A CA 1
ATOM 1703 C C . ARG A 1 220 ? 0.629 11.110 -9.538 1.00 90.12 220 ARG A C 1
ATOM 1705 O O . ARG A 1 220 ? 1.021 11.168 -8.378 1.00 90.12 220 ARG A O 1
ATOM 1712 N N . THR A 1 221 ? -0.610 10.748 -9.875 1.00 89.00 221 THR A N 1
ATOM 1713 C CA . THR A 1 221 ? -1.662 10.446 -8.892 1.00 89.00 221 THR A CA 1
ATOM 1714 C C . THR A 1 221 ? -1.255 9.284 -7.985 1.00 89.00 221 THR A C 1
ATOM 1716 O O . THR A 1 221 ? -1.347 9.384 -6.762 1.00 89.00 221 THR A O 1
ATOM 1719 N N . ILE A 1 222 ? -0.727 8.199 -8.567 1.00 92.00 222 ILE A N 1
ATOM 1720 C CA . ILE A 1 222 ? -0.278 7.028 -7.801 1.00 92.00 222 ILE A CA 1
ATOM 1721 C C . ILE A 1 222 ? 0.954 7.366 -6.956 1.00 92.00 222 ILE A C 1
ATOM 1723 O O . ILE A 1 222 ? 1.012 6.969 -5.796 1.00 92.00 222 ILE A O 1
ATOM 1727 N N . MET A 1 223 ? 1.925 8.113 -7.495 1.00 92.69 223 MET A N 1
ATOM 1728 C CA . MET A 1 223 ? 3.104 8.529 -6.726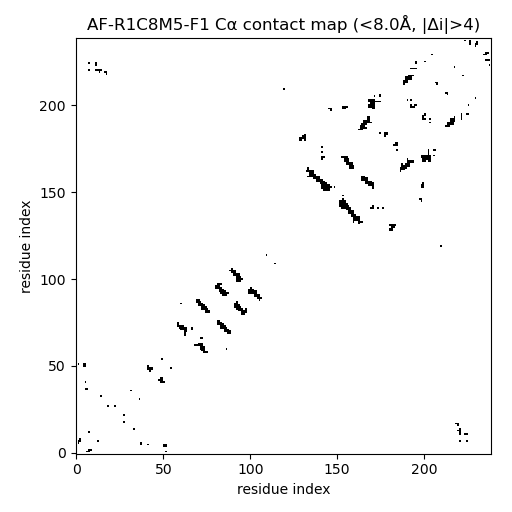 1.00 92.69 223 MET A CA 1
ATOM 1729 C C . MET A 1 223 ? 2.715 9.374 -5.509 1.00 92.69 223 MET A C 1
ATOM 1731 O O . MET A 1 223 ? 3.198 9.126 -4.406 1.00 92.69 223 MET A O 1
ATOM 1735 N N . ALA A 1 224 ? 1.810 10.335 -5.697 1.00 90.12 224 ALA A N 1
ATOM 1736 C CA . ALA A 1 224 ? 1.335 11.191 -4.621 1.00 90.12 224 ALA A CA 1
ATOM 1737 C C . ALA A 1 224 ? 0.620 10.369 -3.529 1.00 90.12 224 ALA A C 1
ATOM 1739 O O . ALA A 1 224 ? 0.913 10.534 -2.344 1.00 90.12 224 ALA A O 1
ATOM 1740 N N . ALA A 1 225 ? -0.238 9.418 -3.920 1.00 90.88 225 ALA A N 1
ATOM 1741 C CA . ALA A 1 225 ? -0.899 8.500 -2.988 1.00 90.88 225 ALA A CA 1
ATOM 1742 C C . ALA A 1 225 ? 0.099 7.599 -2.239 1.00 90.88 225 ALA A C 1
ATOM 1744 O O . ALA A 1 225 ? 0.009 7.445 -1.020 1.00 90.88 225 ALA A O 1
ATOM 1745 N N . PHE A 1 226 ? 1.087 7.045 -2.947 1.00 92.94 226 PHE A N 1
ATOM 1746 C CA . PHE A 1 226 ? 2.128 6.199 -2.366 1.00 92.94 226 PHE A CA 1
ATOM 1747 C C . PHE A 1 226 ? 2.925 6.949 -1.294 1.00 92.94 226 PHE A C 1
ATOM 1749 O O . PHE A 1 226 ? 3.119 6.446 -0.187 1.00 92.94 226 PHE A O 1
ATOM 1756 N N . VAL A 1 227 ? 3.350 8.178 -1.593 1.00 92.31 227 VAL A N 1
ATOM 1757 C CA . VAL A 1 227 ? 4.121 8.999 -0.655 1.00 92.31 227 VAL A CA 1
ATOM 1758 C C . VAL A 1 227 ? 3.269 9.369 0.552 1.00 92.31 227 VAL A C 1
ATOM 1760 O O . VAL A 1 227 ? 3.713 9.140 1.670 1.00 92.31 227 VAL A O 1
ATOM 1763 N N . ARG A 1 228 ? 2.025 9.836 0.372 1.00 89.94 228 ARG A N 1
ATOM 1764 C CA . ARG A 1 228 ? 1.127 10.128 1.507 1.00 89.94 228 ARG A CA 1
ATOM 1765 C C . ARG A 1 228 ? 0.896 8.909 2.400 1.00 89.94 228 ARG A C 1
ATOM 1767 O O . ARG A 1 228 ? 0.874 9.047 3.621 1.00 89.94 228 ARG A O 1
ATOM 1774 N N . LYS A 1 229 ? 0.764 7.717 1.809 1.00 90.56 229 LYS A N 1
ATOM 1775 C CA . LYS A 1 229 ? 0.586 6.459 2.548 1.00 90.56 229 LYS A CA 1
ATOM 1776 C C . LYS A 1 229 ? 1.793 6.122 3.427 1.00 90.56 229 LYS A C 1
ATOM 1778 O O . LYS A 1 229 ? 1.608 5.683 4.560 1.00 90.56 229 LYS A O 1
ATOM 1783 N N . TYR A 1 230 ? 3.013 6.309 2.923 1.00 92.00 230 TYR A N 1
ATOM 1784 C CA . TYR A 1 230 ? 4.237 5.857 3.598 1.00 92.00 230 TYR A CA 1
ATOM 1785 C C . TYR A 1 230 ? 5.022 6.958 4.325 1.00 92.00 230 TYR A C 1
ATOM 1787 O O . TYR A 1 230 ? 5.842 6.635 5.191 1.00 92.00 230 TYR A O 1
ATOM 1795 N N . ALA A 1 231 ? 4.781 8.239 4.039 1.00 90.88 231 ALA A N 1
ATOM 1796 C CA . ALA A 1 231 ? 5.457 9.373 4.671 1.00 90.88 231 ALA A CA 1
ATOM 1797 C C . ALA A 1 231 ? 5.402 9.340 6.211 1.00 90.88 231 ALA A C 1
ATOM 1799 O O . ALA A 1 231 ? 6.460 9.510 6.821 1.00 90.88 231 ALA A O 1
ATOM 1800 N N . PRO A 1 232 ? 4.262 9.017 6.868 1.00 89.19 232 PRO A N 1
ATOM 1801 C CA . PRO A 1 232 ? 4.181 9.017 8.332 1.00 89.19 232 PRO A CA 1
ATOM 1802 C C . PRO A 1 232 ? 5.148 8.052 9.031 1.00 89.19 232 PRO A C 1
ATOM 1804 O O . PRO A 1 232 ? 5.463 8.250 10.199 1.00 89.19 232 PRO A O 1
ATOM 1807 N N . ILE A 1 233 ? 5.613 7.009 8.332 1.00 87.75 233 ILE A N 1
ATOM 1808 C CA . ILE A 1 233 ? 6.498 5.974 8.893 1.00 87.75 233 ILE A CA 1
ATOM 1809 C C . ILE A 1 233 ? 7.901 5.963 8.277 1.00 87.75 233 ILE A C 1
ATOM 1811 O O . ILE A 1 233 ? 8.723 5.125 8.641 1.00 87.75 233 ILE A O 1
ATOM 1815 N N . SER A 1 234 ? 8.170 6.840 7.308 1.00 86.56 234 SER A N 1
ATOM 1816 C CA . SER A 1 234 ? 9.435 6.845 6.561 1.00 86.56 234 SER A CA 1
ATOM 1817 C C . SER A 1 234 ? 10.047 8.218 6.345 1.00 86.56 234 SER A C 1
ATOM 1819 O O . SER A 1 234 ? 11.160 8.284 5.831 1.00 86.56 234 SER A O 1
ATOM 1821 N N . GLU A 1 235 ? 9.327 9.292 6.687 1.00 83.81 235 GLU A N 1
ATOM 1822 C CA . GLU A 1 235 ? 9.712 10.678 6.389 1.00 83.81 235 GLU A CA 1
ATOM 1823 C C . GLU A 1 235 ? 9.953 10.926 4.885 1.00 83.81 235 GLU A C 1
ATOM 1825 O O . GLU A 1 235 ? 10.630 11.875 4.489 1.00 83.81 235 GLU A O 1
ATOM 1830 N N . MET A 1 236 ? 9.402 10.062 4.023 1.00 83.44 236 MET A N 1
ATOM 1831 C CA . MET A 1 236 ? 9.460 10.230 2.578 1.00 83.44 236 MET A CA 1
ATOM 1832 C C . MET A 1 236 ? 8.663 11.469 2.174 1.00 83.44 236 MET A C 1
ATOM 1834 O O . MET A 1 236 ? 7.482 11.573 2.488 1.00 83.44 236 MET A O 1
ATOM 1838 N N . ASN A 1 237 ? 9.302 12.367 1.428 1.00 75.94 237 ASN A N 1
ATOM 1839 C CA . ASN A 1 237 ? 8.669 13.554 0.866 1.00 75.94 237 ASN A CA 1
ATOM 1840 C C . ASN A 1 237 ? 8.715 13.500 -0.663 1.00 75.94 237 ASN A C 1
ATOM 1842 O O . ASN A 1 237 ? 9.656 12.956 -1.249 1.00 75.94 237 ASN A O 1
ATOM 1846 N N . TYR A 1 238 ? 7.689 14.066 -1.293 1.00 65.50 238 TYR A N 1
ATOM 1847 C CA . TYR A 1 238 ? 7.559 14.198 -2.740 1.00 65.50 238 TYR A CA 1
ATOM 1848 C C . TYR A 1 238 ? 7.156 15.636 -3.040 1.00 65.50 238 TYR A C 1
ATOM 1850 O O . TYR A 1 238 ? 6.033 16.030 -2.725 1.00 65.50 238 TYR A O 1
ATOM 1858 N N . ASP A 1 239 ? 8.112 16.395 -3.574 1.00 56.34 239 ASP A N 1
ATOM 1859 C CA . ASP A 1 239 ? 7.931 17.766 -4.058 1.00 56.34 239 ASP A CA 1
ATOM 1860 C C . ASP A 1 239 ? 7.517 17.769 -5.538 1.00 56.34 239 ASP A C 1
ATOM 1862 O O . ASP A 1 239 ? 8.130 17.005 -6.330 1.00 56.34 239 ASP A O 1
#